Protein AF-A0A5C4VVN2-F1 (afdb_monomer_lite)

Organism: NCBI:txid1517589

pLDDT: mean 89.01, std 13.83, range [42.19, 98.75]

Secondary structure (DSSP, 8-state):
-GGGHHHHHHHHHHHHHHHIIIIIHHHHH--B-TTS-BS-HHHHHHHHHHHHHHHHHHHHHHHHHHHH----SHHHHHHHHHHHHHHHHHHHHHHHHHHHHHHTSS--GGGHHHHHHHHHHHHHHHHHHHHHHTTS-SSTTHHHHHHHHHHHHHHHHHS-TTTHHHHHHHHHHHHHHHHHHHHHHS------------------

Sequence (204 aa):
MAVHLVPTGRTALAAGLLMTAGVEGEWLLNPQRDDGTLTSVPLFAVLLLVSLAGFVLLVVAASGLRRAMVSRTRPARVGAAMTVAGAGLLALFAAAVLVTGVVDGEPAGLAFVPFLLGMLLLAVGPVTWGLSLRRRPPAPGVAPALVVSGVAAFAALALEPDPWHDLSLVVMFGAWSAIGLLVMRGPRGTGLPVRTADAAGRRH

Radius of gyration: 20.69 Å; chains: 1; bounding box: 58×53×67 Å

Foldseek 3Di:
DLPLLLLLLVLLQLLLVLLCCQVVVCVVVVQADPVQAGVDLVSNLVSLVSNLSSLVSQLVNLVSQLVVDPQPDPLLNQLSVLSNQLSVLSNVLSVQQNCCCNPVVGRDPVSVVSNVSSLQSLLRSLLSNLVSCVVPPQFPPLSVLSNLLNPLSVQLVVDDVPPRNSVSSNSNSVSSSVNSVRSNVGDPPPPPPPPPPDPPPDDD

Structure (mmCIF, N/CA/C/O backbone):
data_AF-A0A5C4VVN2-F1
#
_entry.id   AF-A0A5C4VVN2-F1
#
loop_
_atom_site.group_PDB
_atom_site.id
_atom_site.type_symbol
_atom_site.label_atom_id
_atom_site.label_alt_id
_atom_site.label_comp_id
_atom_site.label_asym_id
_atom_site.label_entity_id
_atom_site.label_seq_id
_atom_site.pdbx_PDB_ins_code
_atom_site.Cartn_x
_atom_site.Cartn_y
_atom_site.Cartn_z
_atom_site.occupancy
_atom_site.B_iso_or_equiv
_atom_site.auth_seq_id
_atom_site.auth_comp_id
_atom_site.auth_asym_id
_atom_site.auth_atom_id
_atom_site.pdbx_PDB_model_num
ATOM 1 N N . MET A 1 1 ? -17.693 -14.239 12.194 1.00 52.12 1 MET A N 1
ATOM 2 C CA . MET A 1 1 ? -16.937 -12.996 11.895 1.00 52.12 1 MET A CA 1
ATOM 3 C C . MET A 1 1 ? -15.412 -13.192 11.881 1.00 52.12 1 MET A C 1
ATOM 5 O O . MET A 1 1 ? -14.760 -12.568 11.060 1.00 52.12 1 MET A O 1
ATOM 9 N N . ALA A 1 2 ? -14.833 -14.081 12.705 1.00 54.88 2 ALA A N 1
ATOM 10 C CA . ALA A 1 2 ? -13.379 -14.326 12.749 1.00 54.88 2 ALA A CA 1
ATOM 11 C C . ALA A 1 2 ? -12.773 -15.023 11.503 1.00 54.88 2 ALA A C 1
ATOM 13 O O . ALA A 1 2 ? -11.582 -14.883 11.243 1.00 54.88 2 ALA A O 1
ATOM 14 N N . VAL A 1 3 ? -13.580 -15.731 10.701 1.00 55.41 3 VAL A N 1
ATOM 15 C CA . VAL A 1 3 ? -13.106 -16.596 9.597 1.00 55.41 3 VAL A CA 1
ATOM 16 C C . VAL A 1 3 ? -12.409 -15.823 8.460 1.00 55.41 3 VAL A C 1
ATOM 18 O O . VAL A 1 3 ? -11.526 -16.364 7.805 1.00 55.41 3 VAL A O 1
ATOM 21 N N . HIS A 1 4 ? -12.714 -14.535 8.262 1.00 69.69 4 HIS A N 1
ATOM 22 C CA . HIS A 1 4 ? -12.126 -13.735 7.172 1.00 69.69 4 HIS A CA 1
ATOM 23 C C . HIS A 1 4 ? -10.881 -12.919 7.569 1.00 69.69 4 HIS A C 1
ATOM 25 O O . HIS A 1 4 ? -10.233 -12.322 6.705 1.00 69.69 4 HIS A O 1
ATOM 31 N N . LEU A 1 5 ? -10.511 -12.891 8.855 1.00 80.31 5 LEU A N 1
ATOM 32 C CA . LEU A 1 5 ? -9.397 -12.065 9.335 1.00 80.31 5 LEU A CA 1
ATOM 33 C C . LEU A 1 5 ? -8.028 -12.705 9.082 1.00 80.31 5 LEU A C 1
ATOM 35 O O . LEU A 1 5 ? -7.091 -11.995 8.739 1.00 80.31 5 LEU A O 1
ATOM 39 N N . VAL A 1 6 ? -7.907 -14.034 9.166 1.00 86.12 6 VAL A N 1
ATOM 40 C CA . VAL A 1 6 ? -6.630 -14.726 8.905 1.00 86.12 6 VAL A CA 1
ATOM 41 C C . VAL A 1 6 ? -6.163 -14.554 7.452 1.00 86.12 6 VAL A C 1
ATOM 43 O O . VAL A 1 6 ? -5.011 -14.161 7.267 1.00 86.12 6 VAL A O 1
ATOM 46 N N . PRO A 1 7 ? -7.009 -14.758 6.416 1.00 91.62 7 PRO A N 1
ATOM 47 C CA . PRO A 1 7 ? -6.622 -14.455 5.037 1.00 91.62 7 PRO A CA 1
ATOM 48 C C . PRO A 1 7 ? -6.215 -12.990 4.854 1.00 91.62 7 PRO A C 1
ATOM 50 O O . PRO A 1 7 ? -5.169 -12.727 4.276 1.00 91.62 7 PRO A O 1
ATOM 53 N N . THR A 1 8 ? -6.977 -12.053 5.433 1.00 93.44 8 THR A N 1
ATOM 54 C CA . THR A 1 8 ? -6.671 -10.610 5.398 1.00 93.44 8 THR A CA 1
ATOM 55 C C . THR A 1 8 ? -5.306 -10.296 6.024 1.00 93.44 8 THR A C 1
ATOM 57 O O . THR A 1 8 ? -4.529 -9.509 5.485 1.00 93.44 8 THR A O 1
ATOM 60 N N . GLY A 1 9 ? -4.990 -10.926 7.158 1.00 94.06 9 GLY A N 1
ATOM 61 C CA . GLY A 1 9 ? -3.709 -10.752 7.834 1.00 94.06 9 GLY A CA 1
ATOM 62 C C . GLY A 1 9 ? -2.536 -11.314 7.026 1.00 94.06 9 GLY A C 1
ATOM 63 O O . GLY A 1 9 ? -1.508 -10.654 6.905 1.00 94.06 9 GLY A O 1
ATOM 64 N N . ARG A 1 10 ? -2.707 -12.483 6.392 1.00 96.81 10 ARG A N 1
ATOM 65 C CA . ARG A 1 10 ? -1.705 -13.053 5.472 1.00 96.81 10 ARG A CA 1
ATOM 66 C C . ARG A 1 10 ? -1.467 -12.152 4.266 1.00 96.81 10 ARG A C 1
ATOM 68 O O . ARG A 1 10 ? -0.316 -11.922 3.916 1.00 96.81 10 ARG A O 1
ATOM 75 N N . THR A 1 11 ? -2.533 -11.614 3.668 1.00 97.31 11 THR A N 1
ATOM 76 C CA . THR A 1 11 ? -2.408 -10.687 2.535 1.00 97.31 11 THR A CA 1
ATOM 77 C C . THR A 1 11 ? -1.720 -9.389 2.936 1.00 97.31 11 THR A C 1
ATOM 79 O O . THR A 1 11 ? -0.886 -8.9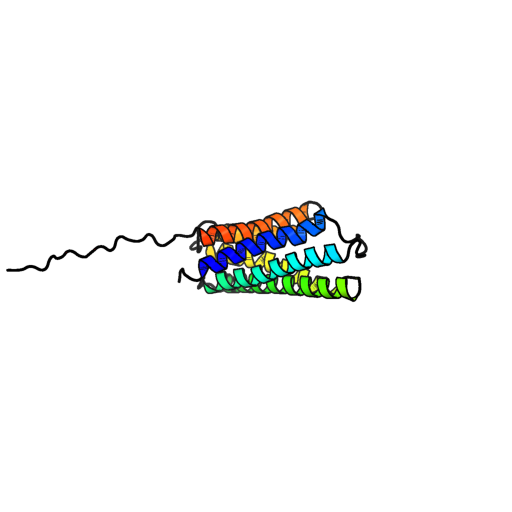16 2.182 1.00 97.31 11 THR A O 1
ATOM 82 N N . ALA A 1 12 ? -1.999 -8.841 4.126 1.00 97.62 12 ALA A N 1
ATOM 83 C CA . ALA A 1 12 ? -1.319 -7.638 4.615 1.00 97.62 12 ALA A CA 1
ATOM 84 C C . ALA A 1 12 ? 0.177 -7.885 4.867 1.00 97.62 12 ALA A C 1
ATOM 86 O O . ALA A 1 12 ? 1.006 -7.059 4.497 1.00 97.62 12 ALA A O 1
ATOM 87 N N . LEU A 1 13 ? 0.516 -9.043 5.450 1.00 98.31 13 LEU A N 1
ATOM 88 C CA . LEU A 1 13 ? 1.904 -9.454 5.655 1.00 98.31 13 LEU A CA 1
ATOM 89 C C . LEU A 1 13 ? 2.652 -9.593 4.330 1.00 98.31 13 LEU A C 1
ATOM 91 O O . LEU A 1 13 ? 3.710 -9.003 4.152 1.00 98.31 13 LEU A O 1
ATOM 95 N N . ALA A 1 14 ? 2.084 -10.353 3.396 1.00 98.44 14 ALA A N 1
ATOM 96 C CA . ALA A 1 14 ? 2.681 -10.545 2.083 1.00 98.44 14 ALA A CA 1
ATOM 97 C C . ALA A 1 14 ? 2.787 -9.225 1.306 1.00 98.44 14 ALA A C 1
ATOM 99 O O . ALA A 1 14 ? 3.809 -8.988 0.678 1.00 98.44 14 ALA A O 1
ATOM 100 N N . ALA A 1 15 ? 1.782 -8.347 1.396 1.00 98.38 15 ALA A N 1
ATOM 101 C CA . ALA A 1 15 ? 1.823 -7.028 0.774 1.00 98.38 15 ALA A CA 1
ATOM 102 C C . ALA A 1 15 ? 3.033 -6.219 1.249 1.00 98.38 15 ALA A C 1
ATOM 104 O O . ALA A 1 15 ? 3.813 -5.768 0.420 1.00 98.38 15 ALA A O 1
ATOM 105 N N . GLY A 1 16 ? 3.213 -6.071 2.567 1.00 98.12 16 GLY A N 1
ATOM 106 C CA . GLY A 1 16 ? 4.344 -5.324 3.118 1.00 98.12 16 GLY A CA 1
ATOM 107 C C . GLY A 1 16 ? 5.692 -5.914 2.700 1.00 98.12 16 GLY A C 1
ATOM 108 O O . GLY A 1 16 ? 6.551 -5.182 2.229 1.00 98.12 16 GLY A O 1
ATOM 109 N N . LEU A 1 17 ? 5.850 -7.239 2.780 1.00 98.38 17 LEU A N 1
ATOM 110 C CA . LEU A 1 17 ? 7.091 -7.913 2.376 1.00 98.38 17 LEU A CA 1
ATOM 111 C C . LEU A 1 17 ? 7.408 -7.749 0.885 1.00 98.38 17 LEU A C 1
ATOM 113 O O . LEU A 1 17 ? 8.557 -7.498 0.539 1.00 98.38 17 LEU A O 1
ATOM 117 N N . LEU A 1 18 ? 6.409 -7.890 0.010 1.00 98.50 18 LEU A N 1
ATOM 118 C CA . LEU A 1 18 ? 6.600 -7.737 -1.432 1.00 98.50 18 LEU A CA 1
ATOM 119 C C . LEU A 1 18 ? 6.866 -6.281 -1.813 1.00 98.50 18 LEU A C 1
ATOM 121 O O . LEU A 1 18 ? 7.746 -6.037 -2.624 1.00 98.50 18 LEU A O 1
ATOM 125 N N . MET A 1 19 ? 6.168 -5.314 -1.210 1.00 97.88 19 MET A N 1
ATOM 126 C CA . MET A 1 19 ? 6.455 -3.898 -1.461 1.00 97.88 19 MET A CA 1
ATOM 127 C C . MET A 1 19 ? 7.883 -3.539 -1.038 1.00 97.88 19 MET A C 1
ATOM 129 O O . MET A 1 19 ? 8.589 -2.915 -1.818 1.00 97.88 19 MET A O 1
ATOM 133 N N . THR A 1 20 ? 8.343 -4.008 0.130 1.00 97.19 20 THR A N 1
ATOM 134 C CA . THR A 1 20 ? 9.747 -3.847 0.538 1.00 97.19 20 THR A CA 1
ATOM 135 C C . THR A 1 20 ? 10.693 -4.513 -0.461 1.00 97.19 20 THR A C 1
ATOM 137 O O . THR A 1 20 ? 11.622 -3.878 -0.930 1.00 97.19 20 THR A O 1
ATOM 140 N N . ALA A 1 21 ? 10.464 -5.776 -0.824 1.00 97.50 21 ALA A N 1
ATOM 141 C CA . ALA A 1 21 ? 11.364 -6.492 -1.729 1.00 97.50 21 ALA A CA 1
ATOM 142 C C . ALA A 1 21 ? 11.412 -5.892 -3.145 1.00 97.50 21 ALA A C 1
ATOM 144 O O . ALA A 1 21 ? 12.460 -5.930 -3.779 1.00 97.50 21 ALA A O 1
ATOM 145 N N . GLY A 1 22 ? 10.287 -5.379 -3.644 1.00 96.94 22 GLY A N 1
ATOM 146 C CA . GLY A 1 22 ? 10.192 -4.775 -4.967 1.00 96.94 22 GLY A CA 1
ATOM 147 C C . GLY A 1 22 ? 10.772 -3.364 -5.000 1.00 96.94 22 GLY A C 1
ATOM 148 O O . GLY A 1 22 ? 11.727 -3.126 -5.730 1.00 96.94 22 GLY A O 1
ATOM 149 N N . VAL A 1 23 ? 10.238 -2.453 -4.180 1.00 93.44 23 VAL A N 1
ATOM 150 C CA . VAL A 1 23 ? 10.603 -1.025 -4.205 1.00 93.44 23 VAL A CA 1
ATOM 151 C C . VAL A 1 23 ? 12.013 -0.800 -3.658 1.00 93.44 23 VAL A C 1
ATOM 153 O O . VAL A 1 23 ? 12.840 -0.189 -4.319 1.00 93.44 23 VAL A O 1
ATOM 156 N N . GLU A 1 24 ? 12.352 -1.380 -2.507 1.00 92.38 24 GLU A N 1
ATOM 157 C CA . GLU A 1 24 ? 13.709 -1.233 -1.950 1.00 92.38 24 GLU A CA 1
ATOM 158 C C . GLU A 1 24 ? 14.727 -2.085 -2.712 1.00 92.38 24 GLU A C 1
ATOM 160 O O . GLU A 1 24 ? 15.920 -1.799 -2.717 1.00 92.38 24 GLU A O 1
ATOM 165 N N . GLY A 1 25 ? 14.268 -3.156 -3.367 1.00 92.50 25 GLY A N 1
ATOM 166 C CA . GLY A 1 25 ? 15.102 -3.920 -4.287 1.00 92.50 25 GLY A CA 1
ATOM 167 C C . GLY A 1 25 ? 15.526 -3.085 -5.494 1.00 92.50 25 GLY A C 1
ATOM 168 O O . GLY A 1 25 ? 16.652 -3.234 -5.960 1.00 92.50 25 GLY A O 1
ATOM 169 N N . GLU A 1 26 ? 14.662 -2.186 -5.969 1.00 89.94 26 GLU A N 1
ATOM 170 C CA . GLU A 1 26 ? 14.990 -1.210 -7.011 1.00 89.94 26 GLU A CA 1
ATOM 171 C C . GLU A 1 26 ? 16.041 -0.211 -6.527 1.00 89.94 26 GLU A C 1
ATOM 173 O O . GLU A 1 26 ? 17.051 -0.047 -7.208 1.00 89.94 26 GLU A O 1
ATOM 178 N N . TRP A 1 27 ? 15.881 0.335 -5.318 1.00 88.12 27 TRP A N 1
ATOM 179 C CA . TRP A 1 27 ? 16.884 1.200 -4.683 1.00 88.12 27 TRP A CA 1
ATOM 180 C C . TRP A 1 27 ? 18.249 0.500 -4.518 1.00 88.12 27 TRP A C 1
ATOM 182 O O . TRP A 1 27 ? 19.289 1.044 -4.885 1.00 88.12 27 TRP A O 1
ATOM 192 N N . LEU A 1 28 ? 18.265 -0.752 -4.042 1.00 90.75 28 LEU A N 1
ATOM 193 C CA . LEU A 1 28 ? 19.503 -1.509 -3.803 1.00 90.75 28 LEU A CA 1
ATOM 194 C C . LEU A 1 28 ? 20.205 -1.989 -5.078 1.00 90.75 28 LEU A C 1
ATOM 196 O O . LEU A 1 28 ? 21.435 -2.059 -5.113 1.00 90.75 28 LEU A O 1
ATOM 200 N N . LEU A 1 29 ? 19.443 -2.419 -6.087 1.00 93.44 29 LEU A N 1
ATOM 201 C CA . LEU A 1 29 ? 19.988 -3.067 -7.288 1.00 93.44 29 LEU A CA 1
ATOM 202 C C . LEU A 1 29 ? 20.094 -2.121 -8.489 1.00 93.44 29 LEU A C 1
ATOM 204 O O . LEU A 1 29 ? 20.743 -2.474 -9.474 1.00 93.44 29 LEU A O 1
ATOM 208 N N . ASN A 1 30 ? 19.476 -0.945 -8.396 1.00 90.44 30 ASN A N 1
ATOM 209 C CA . ASN A 1 30 ? 19.561 0.173 -9.326 1.00 90.44 30 ASN A CA 1
ATOM 210 C C . ASN A 1 30 ? 19.413 -0.213 -10.820 1.00 90.44 30 ASN A C 1
ATOM 212 O O . ASN A 1 30 ? 20.348 -0.055 -11.618 1.00 90.44 30 ASN A O 1
ATOM 216 N N . PRO A 1 31 ? 18.251 -0.761 -11.236 1.00 90.56 31 PRO A N 1
ATOM 217 C CA . PRO A 1 31 ? 18.019 -1.197 -12.614 1.00 90.56 31 PRO A CA 1
ATOM 218 C C . PRO A 1 31 ? 17.754 -0.039 -13.599 1.00 90.56 31 PRO A C 1
ATOM 220 O O . PRO A 1 31 ? 17.472 -0.300 -14.773 1.00 90.56 31 PRO A O 1
ATOM 223 N N . GLN A 1 32 ? 17.827 1.216 -13.149 1.00 87.12 32 GLN A N 1
ATOM 224 C CA . GLN A 1 32 ? 17.510 2.421 -13.914 1.00 87.12 32 GLN A CA 1
ATOM 225 C C . GLN A 1 32 ? 18.517 3.538 -13.591 1.00 87.12 32 GLN A C 1
ATOM 227 O O . GLN A 1 32 ? 19.052 3.593 -12.496 1.00 87.12 32 GLN A O 1
ATOM 232 N N . ARG A 1 33 ? 18.827 4.414 -14.549 1.00 83.12 33 ARG A N 1
ATOM 233 C CA . ARG A 1 33 ? 19.619 5.634 -14.309 1.00 83.12 33 ARG A CA 1
ATOM 234 C C . ARG A 1 33 ? 18.724 6.805 -13.904 1.00 83.12 33 ARG A C 1
ATOM 236 O O . ARG A 1 33 ? 17.533 6.794 -14.190 1.00 83.12 33 ARG A O 1
ATOM 243 N N . ASP A 1 34 ? 19.320 7.867 -13.370 1.00 80.88 34 ASP A N 1
ATOM 244 C CA . ASP A 1 34 ? 18.612 9.105 -13.001 1.00 80.88 34 ASP A CA 1
ATOM 245 C C . ASP A 1 34 ? 17.846 9.754 -14.172 1.00 80.88 34 ASP A C 1
ATOM 247 O O . ASP A 1 34 ? 16.881 10.483 -13.961 1.00 80.88 34 ASP A O 1
ATOM 251 N N . ASP A 1 35 ? 18.265 9.487 -15.415 1.00 79.56 35 ASP A N 1
ATOM 252 C CA . ASP A 1 35 ? 17.599 9.953 -16.639 1.00 79.56 35 ASP A CA 1
ATOM 253 C C . ASP A 1 35 ? 16.415 9.071 -17.083 1.00 79.56 35 ASP A C 1
ATOM 255 O O . ASP A 1 35 ? 15.803 9.339 -18.114 1.00 79.56 35 ASP A O 1
ATOM 259 N N . GLY A 1 36 ? 16.090 8.020 -16.324 1.00 77.81 36 GLY A N 1
ATOM 260 C CA . GLY A 1 36 ? 15.021 7.072 -16.630 1.00 77.81 36 GLY A CA 1
ATOM 261 C C . GLY A 1 36 ? 15.441 5.902 -17.526 1.00 77.81 36 GLY A C 1
ATOM 262 O O . GLY A 1 36 ? 14.657 4.967 -17.716 1.00 77.81 36 GLY A O 1
ATOM 263 N N . THR A 1 37 ? 16.674 5.880 -18.037 1.00 84.38 37 THR A N 1
ATOM 264 C CA . THR A 1 37 ? 17.152 4.800 -18.911 1.00 84.38 37 THR A CA 1
ATOM 265 C C . THR A 1 37 ? 17.345 3.505 -18.126 1.00 84.38 37 THR A C 1
ATOM 267 O O . THR A 1 37 ? 18.096 3.462 -17.148 1.00 84.38 37 THR A O 1
ATOM 270 N N . LEU A 1 38 ? 16.739 2.411 -18.589 1.00 88.12 38 LEU A N 1
ATOM 271 C CA . LEU A 1 38 ? 16.885 1.095 -17.962 1.00 88.12 38 LEU A CA 1
ATOM 272 C C . LEU A 1 38 ? 18.287 0.508 -18.204 1.00 88.12 38 LEU A C 1
ATOM 274 O O . LEU A 1 38 ? 18.740 0.375 -19.342 1.00 88.12 38 LEU A O 1
ATOM 278 N N . THR A 1 39 ? 18.973 0.110 -17.132 1.00 91.38 39 THR A N 1
ATOM 279 C CA . THR A 1 39 ? 20.255 -0.617 -17.196 1.00 91.38 39 THR A CA 1
ATOM 280 C C . THR A 1 39 ? 20.041 -2.123 -17.343 1.00 91.38 39 THR A C 1
ATOM 282 O O . THR A 1 39 ? 20.864 -2.810 -17.949 1.00 91.38 39 THR A O 1
ATOM 285 N N . SER A 1 40 ? 18.921 -2.640 -16.825 1.00 93.25 40 SER A N 1
ATOM 286 C CA . SER A 1 40 ? 18.527 -4.046 -16.933 1.00 93.25 40 SER A CA 1
ATOM 287 C C . SER A 1 40 ? 17.005 -4.195 -16.950 1.00 93.25 40 SER A C 1
ATOM 289 O O . SER A 1 40 ? 16.354 -4.253 -15.907 1.00 93.25 40 SER A O 1
ATOM 291 N N . VAL A 1 41 ? 16.433 -4.313 -18.153 1.00 91.81 41 VAL A N 1
ATOM 292 C CA . VAL A 1 41 ? 14.985 -4.516 -18.353 1.00 91.81 41 VAL A CA 1
ATOM 293 C C . VAL A 1 41 ? 14.449 -5.748 -17.603 1.00 91.81 41 VAL A C 1
ATOM 295 O O . VAL A 1 41 ? 13.412 -5.622 -16.952 1.00 91.81 41 VAL A O 1
ATOM 298 N N . PRO A 1 42 ? 15.113 -6.927 -17.610 1.00 94.81 42 PRO A N 1
ATOM 299 C CA . PRO A 1 42 ? 14.599 -8.091 -16.886 1.00 94.81 42 PRO A CA 1
ATOM 300 C C . PRO A 1 42 ? 14.540 -7.870 -15.373 1.00 94.81 42 PRO A C 1
ATOM 302 O O . PRO A 1 42 ? 13.571 -8.272 -14.731 1.00 94.81 42 PRO A O 1
ATOM 305 N N . LEU A 1 43 ? 15.561 -7.223 -14.804 1.00 95.31 43 LEU A N 1
ATOM 306 C CA . LEU A 1 43 ? 15.606 -6.935 -13.374 1.00 95.31 43 LEU A CA 1
ATOM 307 C C . LEU A 1 43 ? 14.530 -5.917 -12.986 1.00 95.31 43 LEU A C 1
ATOM 309 O O . LEU A 1 43 ? 13.777 -6.166 -12.047 1.00 95.31 43 LEU A O 1
ATOM 313 N N . PHE A 1 44 ? 14.419 -4.830 -13.755 1.00 93.62 44 PHE A N 1
ATOM 314 C CA . PHE A 1 44 ? 13.359 -3.836 -13.605 1.00 93.62 44 PHE A CA 1
ATOM 315 C C . PHE A 1 44 ? 11.974 -4.494 -13.631 1.00 93.62 44 PHE A C 1
ATOM 317 O O . PHE A 1 44 ? 11.189 -4.335 -12.701 1.00 93.62 44 PHE A O 1
ATOM 324 N N . ALA A 1 45 ? 11.698 -5.318 -14.646 1.00 95.69 45 ALA A N 1
ATOM 325 C CA . ALA A 1 45 ? 10.412 -5.992 -14.793 1.00 95.69 45 ALA A CA 1
ATOM 326 C C . ALA A 1 45 ? 10.086 -6.905 -13.601 1.00 95.69 45 ALA A C 1
ATOM 328 O O . ALA A 1 45 ? 8.953 -6.908 -13.121 1.00 95.69 45 ALA A O 1
ATOM 329 N N . VAL A 1 46 ? 11.066 -7.666 -13.099 1.00 97.62 46 VAL A N 1
ATOM 330 C CA . VAL A 1 46 ? 10.876 -8.532 -11.926 1.00 97.62 46 VAL A CA 1
ATOM 331 C C . VAL A 1 46 ? 10.569 -7.705 -10.679 1.00 97.62 46 VAL A C 1
ATOM 333 O O . VAL A 1 46 ? 9.589 -8.000 -9.995 1.00 97.62 46 VAL A O 1
ATOM 336 N N . LEU A 1 47 ? 11.352 -6.664 -10.394 1.00 96.75 47 LEU A N 1
ATOM 337 C CA . LEU A 1 47 ? 11.145 -5.810 -9.220 1.00 96.75 47 LEU A CA 1
ATOM 338 C C . LEU A 1 47 ? 9.785 -5.101 -9.274 1.00 96.75 47 LEU A C 1
ATOM 340 O O . LEU A 1 47 ? 9.029 -5.149 -8.302 1.00 96.75 47 LEU A O 1
ATOM 344 N N . LEU A 1 48 ? 9.405 -4.563 -10.436 1.00 95.56 48 LEU A N 1
ATOM 345 C CA . LEU A 1 48 ? 8.102 -3.924 -10.635 1.00 95.56 48 LEU A CA 1
ATOM 346 C C . LEU A 1 48 ? 6.936 -4.914 -10.534 1.00 95.56 48 LEU A C 1
ATOM 348 O O . LEU A 1 48 ? 5.891 -4.562 -9.987 1.00 95.56 48 LEU A O 1
ATOM 352 N N . LEU A 1 49 ? 7.092 -6.159 -10.996 1.00 98.06 49 LEU A N 1
ATOM 353 C CA . LEU A 1 49 ? 6.086 -7.212 -10.803 1.00 98.06 49 LEU A CA 1
ATOM 354 C C . LEU A 1 49 ? 5.901 -7.562 -9.322 1.00 98.06 49 LEU A C 1
ATOM 356 O O . LEU A 1 49 ? 4.766 -7.753 -8.874 1.00 98.06 49 LEU A O 1
ATOM 360 N N . VAL A 1 50 ? 6.993 -7.625 -8.556 1.00 98.31 50 VAL A N 1
ATOM 361 C CA . VAL A 1 50 ? 6.955 -7.846 -7.101 1.00 98.31 50 VAL A CA 1
ATOM 362 C C . VAL A 1 50 ? 6.247 -6.672 -6.411 1.00 98.31 50 VAL A C 1
ATOM 364 O O . VAL A 1 50 ? 5.318 -6.905 -5.631 1.00 98.31 50 VAL A O 1
ATOM 367 N N . SER A 1 51 ? 6.596 -5.428 -6.755 1.00 97.56 51 SER A N 1
ATOM 368 C CA . SER A 1 51 ? 5.927 -4.217 -6.255 1.00 97.56 51 SER A CA 1
ATOM 369 C C . SER A 1 51 ? 4.434 -4.201 -6.595 1.00 97.56 51 SER A C 1
ATOM 371 O O . SER A 1 51 ? 3.595 -4.008 -5.712 1.00 97.56 51 SER A O 1
ATOM 373 N N . LEU A 1 52 ? 4.076 -4.491 -7.851 1.00 98.44 52 LEU A N 1
ATOM 374 C CA . LEU A 1 52 ? 2.692 -4.579 -8.321 1.00 98.44 52 LEU A CA 1
ATOM 375 C C . LEU A 1 52 ? 1.898 -5.625 -7.532 1.00 98.44 52 LEU A C 1
ATOM 377 O O . LEU A 1 52 ? 0.797 -5.337 -7.056 1.00 98.44 52 LEU A O 1
ATOM 381 N N . ALA A 1 53 ? 2.458 -6.823 -7.346 1.00 98.62 53 ALA A N 1
ATOM 382 C CA . ALA A 1 53 ? 1.836 -7.860 -6.531 1.00 98.62 53 ALA A CA 1
ATOM 383 C C . ALA A 1 53 ? 1.639 -7.386 -5.080 1.00 98.62 53 ALA A C 1
ATOM 385 O O . ALA A 1 53 ? 0.564 -7.590 -4.508 1.00 98.62 53 ALA A O 1
ATOM 386 N N . GLY A 1 54 ? 2.628 -6.692 -4.510 1.00 98.56 54 GLY A N 1
ATOM 387 C CA . GLY A 1 54 ? 2.537 -6.054 -3.197 1.00 98.56 54 GLY A CA 1
ATOM 388 C C . GLY A 1 54 ? 1.377 -5.059 -3.093 1.00 98.56 54 GLY A C 1
ATOM 389 O O . GLY A 1 54 ? 0.545 -5.180 -2.189 1.00 98.56 54 GLY A O 1
ATOM 390 N N . PHE A 1 55 ? 1.249 -4.135 -4.049 1.00 98.62 55 PHE A N 1
ATOM 391 C CA . PHE A 1 55 ? 0.161 -3.148 -4.074 1.00 98.62 55 PHE A CA 1
ATOM 392 C C . PHE A 1 55 ? -1.217 -3.788 -4.273 1.00 98.62 55 PHE A C 1
ATOM 394 O O . PHE A 1 55 ? -2.178 -3.418 -3.595 1.00 98.62 55 PHE A O 1
ATOM 401 N N . VAL A 1 56 ? -1.332 -4.803 -5.134 1.00 98.75 56 VAL A N 1
ATOM 402 C CA . VAL A 1 56 ? -2.585 -5.559 -5.308 1.00 98.75 56 VAL A CA 1
ATOM 403 C C . VAL A 1 56 ? -2.977 -6.265 -4.008 1.00 98.75 56 VAL A C 1
ATOM 405 O O . VAL A 1 56 ? -4.133 -6.188 -3.578 1.00 98.75 56 VAL A O 1
ATOM 408 N N . LEU A 1 57 ? -2.026 -6.911 -3.328 1.00 98.56 57 LEU A N 1
ATOM 409 C CA . LEU A 1 57 ? -2.289 -7.529 -2.028 1.00 98.56 57 LEU A CA 1
ATOM 410 C C . LEU A 1 57 ? -2.641 -6.494 -0.959 1.00 98.56 57 LEU A C 1
ATOM 412 O O . LEU A 1 57 ? -3.486 -6.782 -0.109 1.00 98.56 57 LEU A O 1
ATOM 416 N N . LEU A 1 58 ? -2.074 -5.286 -1.022 1.00 98.62 58 LEU A N 1
ATOM 417 C CA . LEU A 1 58 ? -2.452 -4.182 -0.146 1.00 98.62 58 LEU A CA 1
ATOM 418 C C . LEU A 1 58 ? -3.912 -3.760 -0.374 1.00 98.62 58 LEU A C 1
ATOM 420 O O . LEU A 1 58 ? -4.655 -3.605 0.597 1.00 98.62 58 LEU A O 1
ATOM 424 N N . VAL A 1 59 ? -4.367 -3.653 -1.629 1.00 98.62 59 VAL A N 1
ATOM 425 C CA . VAL A 1 59 ? -5.784 -3.391 -1.963 1.00 98.62 59 VAL A CA 1
ATOM 426 C C . VAL A 1 59 ? -6.690 -4.461 -1.356 1.00 98.62 59 VAL A C 1
ATOM 428 O O . VAL A 1 59 ? -7.700 -4.138 -0.715 1.00 98.62 59 VAL A O 1
ATOM 431 N N . VAL A 1 60 ? -6.330 -5.737 -1.522 1.00 98.12 60 VAL A N 1
ATOM 432 C CA . VAL A 1 60 ? -7.089 -6.875 -0.980 1.00 98.12 60 VAL A CA 1
ATOM 433 C C . VAL A 1 60 ? -7.119 -6.833 0.547 1.00 98.12 60 VAL A C 1
ATOM 435 O O . VAL A 1 60 ? -8.197 -6.953 1.140 1.00 98.12 60 VAL A O 1
ATOM 438 N N . ALA A 1 61 ? -5.970 -6.610 1.185 1.00 96.88 61 ALA A N 1
ATOM 439 C CA . ALA A 1 61 ? -5.824 -6.542 2.632 1.00 96.88 61 ALA A CA 1
ATOM 440 C C . ALA A 1 61 ? -6.614 -5.374 3.235 1.00 96.88 61 ALA A C 1
ATOM 442 O O . ALA A 1 61 ? -7.416 -5.575 4.150 1.00 96.88 61 ALA A O 1
ATOM 443 N N . ALA A 1 62 ? -6.460 -4.165 2.692 1.00 96.62 62 ALA A N 1
ATOM 444 C CA . ALA A 1 62 ? -7.187 -2.981 3.141 1.00 96.62 62 ALA A CA 1
ATOM 445 C C . ALA A 1 62 ? -8.702 -3.147 2.942 1.00 96.62 62 ALA A C 1
ATOM 447 O O . ALA A 1 62 ? -9.488 -2.811 3.830 1.00 96.62 62 ALA A O 1
ATOM 448 N N . SER A 1 63 ? -9.130 -3.749 1.828 1.00 96.06 63 SER A N 1
ATOM 449 C CA . SER A 1 63 ? -10.546 -4.051 1.572 1.00 96.06 63 SER A CA 1
ATOM 450 C C . SER A 1 63 ? -11.099 -5.109 2.529 1.00 96.06 63 SER A C 1
ATOM 452 O O . SER A 1 63 ? -12.218 -4.977 3.029 1.00 96.06 63 SER A O 1
ATOM 454 N N . GLY A 1 64 ? -10.324 -6.161 2.804 1.00 93.69 64 GLY A N 1
ATOM 455 C CA . GLY A 1 64 ? -10.658 -7.201 3.777 1.00 93.69 64 GLY A CA 1
ATOM 456 C C . GLY A 1 64 ? -10.812 -6.629 5.181 1.00 93.69 64 GLY A C 1
ATOM 457 O O . GLY A 1 64 ? -11.842 -6.842 5.826 1.00 93.69 64 GLY A O 1
ATOM 458 N N . LEU A 1 65 ? -9.847 -5.813 5.608 1.00 91.50 65 LEU A N 1
ATOM 459 C CA . LEU A 1 65 ? -9.862 -5.148 6.904 1.00 91.50 65 LEU A CA 1
ATOM 460 C C . LEU A 1 65 ? -11.042 -4.174 7.004 1.00 91.50 65 LEU A C 1
ATOM 462 O O . LEU A 1 65 ? -11.792 -4.218 7.975 1.00 91.50 65 LEU A O 1
ATOM 466 N N . ARG A 1 66 ? -11.295 -3.373 5.962 1.00 92.44 66 ARG A N 1
ATOM 467 C CA . ARG A 1 66 ? -12.459 -2.476 5.882 1.00 92.44 66 ARG A CA 1
ATOM 468 C C . ARG A 1 66 ? -13.780 -3.231 6.027 1.00 92.44 66 ARG A C 1
ATOM 470 O O . ARG A 1 66 ? -14.661 -2.757 6.734 1.00 92.44 66 ARG A O 1
ATOM 477 N N . ARG A 1 67 ? -13.936 -4.389 5.375 1.00 89.56 67 ARG A N 1
ATOM 478 C CA . ARG A 1 67 ? -15.159 -5.211 5.469 1.00 89.56 67 ARG A CA 1
ATOM 479 C C . ARG A 1 67 ? -15.320 -5.867 6.836 1.00 89.56 67 ARG A C 1
ATOM 481 O O . ARG A 1 67 ? -16.429 -5.918 7.358 1.00 89.56 67 ARG A O 1
ATOM 488 N N . ALA A 1 68 ? -14.227 -6.355 7.420 1.00 84.88 68 ALA A N 1
ATOM 489 C CA . ALA A 1 68 ? -14.250 -6.967 8.746 1.00 84.88 68 ALA A CA 1
ATOM 490 C C . ALA A 1 68 ? -14.525 -5.943 9.859 1.00 84.88 68 ALA A C 1
ATOM 492 O O . ALA A 1 68 ? -14.997 -6.295 10.939 1.00 84.88 68 ALA A O 1
ATOM 493 N N . MET A 1 69 ? -14.254 -4.668 9.592 1.00 78.69 69 MET A N 1
ATOM 494 C CA . MET A 1 69 ? -14.459 -3.571 10.521 1.00 78.69 69 MET A CA 1
ATOM 495 C C . MET A 1 69 ? -15.697 -2.768 10.131 1.00 78.69 69 MET A C 1
ATOM 497 O O . MET A 1 69 ? -15.614 -1.789 9.392 1.00 78.69 69 MET A O 1
ATOM 501 N N . VAL A 1 70 ? -16.858 -3.141 10.680 1.00 65.75 70 VAL A N 1
ATOM 502 C CA . VAL A 1 70 ? -18.089 -2.340 10.568 1.00 65.75 70 VAL A CA 1
ATOM 503 C C . VAL A 1 70 ? -17.905 -1.046 11.367 1.00 65.75 70 VAL A C 1
ATOM 505 O O . VAL A 1 70 ? -18.311 -0.932 12.525 1.00 65.75 70 VAL A O 1
ATOM 508 N N . SER A 1 71 ? -17.207 -0.071 10.786 1.00 65.06 71 SER A N 1
ATOM 509 C CA . SER A 1 71 ? -16.909 1.166 11.491 1.00 65.06 71 SER A CA 1
ATOM 510 C C . SER A 1 71 ? -18.119 2.094 11.477 1.00 65.06 71 SER A C 1
ATOM 512 O O . SER A 1 71 ? -18.683 2.407 10.426 1.00 65.06 71 SER A O 1
ATOM 514 N N . ARG A 1 72 ? -18.532 2.529 12.671 1.00 67.88 72 ARG A N 1
ATOM 515 C CA . ARG A 1 72 ? -19.752 3.327 12.871 1.00 67.88 72 ARG A CA 1
ATOM 516 C C . ARG A 1 72 ? -19.587 4.795 12.468 1.00 67.88 72 ARG A C 1
ATOM 518 O O . ARG A 1 72 ? -20.589 5.465 12.240 1.00 67.88 72 ARG A O 1
ATOM 525 N N . THR A 1 73 ? -18.357 5.308 12.373 1.00 86.62 73 THR A N 1
ATOM 526 C CA . THR A 1 73 ? -18.107 6.741 12.148 1.00 86.62 73 THR A CA 1
ATOM 527 C C . THR A 1 73 ? -17.794 7.051 10.682 1.00 86.62 73 THR A C 1
ATOM 529 O O . THR A 1 73 ? -17.133 6.276 9.989 1.00 86.62 73 THR A O 1
ATOM 532 N N . ARG A 1 74 ? -18.255 8.214 10.193 1.00 90.38 74 ARG A N 1
ATOM 533 C CA . ARG A 1 74 ? -17.929 8.703 8.839 1.00 90.38 74 ARG A CA 1
ATOM 534 C C . ARG A 1 74 ? -16.411 8.791 8.594 1.00 90.38 74 ARG A C 1
ATOM 536 O O . ARG A 1 74 ? -15.992 8.246 7.575 1.00 90.38 74 ARG A O 1
ATOM 543 N N . PRO A 1 75 ? -15.586 9.358 9.504 1.00 91.88 75 PRO A N 1
ATOM 544 C CA . PRO A 1 75 ? -14.143 9.472 9.284 1.00 91.88 75 PRO A CA 1
ATOM 545 C C . PRO A 1 75 ? -13.450 8.126 9.076 1.00 91.88 75 PRO A C 1
ATOM 547 O O . PRO A 1 75 ? -12.639 7.995 8.170 1.00 91.88 75 PRO A O 1
ATOM 550 N N . ALA A 1 76 ? -13.824 7.089 9.831 1.00 91.56 76 ALA A N 1
ATOM 551 C CA . ALA A 1 76 ? -13.236 5.766 9.650 1.00 91.56 76 ALA A CA 1
ATOM 552 C C . ALA A 1 76 ? -13.562 5.154 8.281 1.00 91.56 76 ALA A C 1
ATOM 554 O O . ALA A 1 76 ? -12.710 4.513 7.675 1.00 91.56 76 ALA A O 1
ATOM 555 N N . ARG A 1 77 ? -14.795 5.345 7.791 1.00 93.12 77 ARG A N 1
ATOM 556 C CA . ARG A 1 77 ? -15.208 4.838 6.473 1.00 93.12 77 ARG A CA 1
ATOM 557 C C . ARG A 1 77 ? -14.482 5.557 5.342 1.00 93.12 77 ARG A C 1
ATOM 559 O O . ARG A 1 77 ? -14.077 4.898 4.391 1.00 93.12 77 ARG A O 1
ATOM 566 N N . VAL A 1 78 ? -14.322 6.876 5.464 1.00 95.56 78 VAL A N 1
ATOM 567 C CA . VAL A 1 78 ? -13.580 7.697 4.498 1.00 95.56 78 VAL A CA 1
ATOM 568 C C . VAL A 1 78 ? -12.102 7.319 4.517 1.00 95.56 78 VAL A C 1
ATOM 570 O O . VAL A 1 78 ? -11.580 6.967 3.469 1.00 95.56 78 VAL A O 1
ATOM 573 N N . GLY A 1 79 ? -11.465 7.265 5.692 1.00 96.69 79 GLY A N 1
ATOM 574 C CA . GLY A 1 79 ? -10.063 6.861 5.824 1.00 96.69 79 GLY A CA 1
ATOM 575 C C . GLY A 1 79 ? -9.792 5.481 5.222 1.00 96.69 79 GLY A C 1
ATOM 576 O O . GLY A 1 79 ? -8.891 5.338 4.406 1.00 96.69 79 GLY A O 1
ATOM 577 N N . ALA A 1 80 ? -10.642 4.490 5.515 1.00 96.19 80 ALA A N 1
ATOM 578 C CA . ALA A 1 80 ? -10.527 3.156 4.925 1.00 96.19 80 ALA A CA 1
ATOM 579 C C . ALA A 1 80 ? -10.723 3.148 3.399 1.00 96.19 80 ALA A C 1
ATOM 581 O O . ALA A 1 80 ? -10.048 2.403 2.692 1.00 96.19 80 ALA A O 1
ATOM 582 N N . ALA A 1 81 ? -11.655 3.952 2.876 1.00 97.12 81 ALA A N 1
ATOM 583 C CA . ALA A 1 81 ? -11.860 4.078 1.435 1.00 97.12 81 ALA A CA 1
ATOM 584 C C . ALA A 1 81 ? -10.664 4.751 0.749 1.00 97.12 81 ALA A C 1
ATOM 586 O O . ALA A 1 81 ? -10.229 4.262 -0.289 1.00 97.12 81 ALA A O 1
ATOM 587 N N . MET A 1 82 ? -10.103 5.803 1.353 1.00 98.38 82 MET A N 1
ATOM 588 C CA . MET A 1 82 ? -8.885 6.465 0.879 1.00 98.38 82 MET A CA 1
ATOM 589 C C . MET A 1 82 ? -7.705 5.498 0.862 1.00 98.38 82 MET A C 1
ATOM 591 O O . MET A 1 82 ? -7.013 5.429 -0.141 1.00 98.38 82 MET A O 1
ATOM 595 N N . THR A 1 83 ? -7.518 4.689 1.910 1.00 98.38 83 THR A N 1
ATOM 596 C CA . THR A 1 83 ? -6.459 3.668 1.940 1.00 98.38 83 THR A CA 1
ATOM 597 C C . THR A 1 83 ? -6.592 2.665 0.793 1.00 98.38 83 THR A C 1
ATOM 599 O O . THR A 1 83 ? -5.609 2.372 0.120 1.00 98.38 83 THR A O 1
ATOM 602 N N . VAL A 1 84 ? -7.803 2.153 0.542 1.00 98.44 84 VAL A N 1
ATOM 603 C CA . VAL A 1 84 ? -8.052 1.212 -0.565 1.00 98.44 84 VAL A CA 1
ATOM 604 C C . VAL A 1 84 ? -7.820 1.879 -1.922 1.00 98.44 84 VAL A C 1
ATOM 606 O O . VAL A 1 84 ? -7.170 1.292 -2.782 1.00 98.44 84 VAL A O 1
ATOM 609 N N . ALA A 1 85 ? -8.331 3.096 -2.112 1.00 98.62 85 ALA A N 1
ATOM 610 C CA . ALA A 1 85 ? -8.156 3.846 -3.351 1.00 98.62 85 ALA A CA 1
ATOM 611 C C . ALA A 1 85 ? -6.680 4.185 -3.605 1.00 98.62 85 ALA A C 1
ATOM 613 O O . ALA A 1 85 ? -6.201 3.991 -4.715 1.00 98.62 85 ALA A O 1
ATOM 614 N N . GLY A 1 86 ? -5.948 4.610 -2.572 1.00 98.62 86 GLY A N 1
ATOM 615 C CA . GLY A 1 86 ? -4.525 4.922 -2.659 1.00 98.62 86 GLY A CA 1
ATOM 616 C C . GLY A 1 86 ? -3.689 3.710 -3.057 1.00 98.62 86 GLY A C 1
ATOM 617 O O . GLY A 1 86 ? -2.925 3.781 -4.013 1.00 98.62 86 GLY A O 1
ATOM 618 N N . ALA A 1 87 ? -3.922 2.562 -2.414 1.00 98.69 87 ALA A N 1
ATOM 619 C CA . ALA A 1 87 ? -3.295 1.300 -2.811 1.00 98.69 87 ALA A CA 1
ATOM 620 C C . ALA A 1 87 ? -3.642 0.899 -4.258 1.00 98.69 87 ALA A C 1
ATOM 622 O O . ALA A 1 87 ? -2.787 0.399 -4.985 1.00 98.69 87 ALA A O 1
ATOM 623 N N . GLY A 1 88 ? -4.882 1.146 -4.695 1.00 98.69 88 GLY A N 1
ATOM 624 C CA . GLY A 1 88 ? -5.313 0.887 -6.070 1.00 98.69 88 GLY A CA 1
ATOM 625 C C . GLY A 1 88 ? -4.600 1.770 -7.093 1.00 98.69 88 GLY A C 1
ATOM 626 O O . GLY A 1 88 ? -4.215 1.283 -8.152 1.00 98.69 88 GLY A O 1
ATOM 627 N N . LEU A 1 89 ? -4.372 3.042 -6.762 1.00 98.62 89 LEU A N 1
ATOM 628 C CA . LEU A 1 89 ? -3.602 3.957 -7.603 1.00 98.62 89 LEU A CA 1
ATOM 629 C C . LEU A 1 89 ? -2.123 3.559 -7.683 1.00 98.62 89 LEU A C 1
ATOM 631 O O . LEU A 1 89 ? -1.558 3.626 -8.769 1.00 98.62 89 LEU A O 1
ATOM 635 N N . LEU A 1 90 ? -1.519 3.070 -6.592 1.00 98.44 90 LEU A N 1
ATOM 636 C CA . LEU A 1 90 ? -0.153 2.528 -6.636 1.00 98.44 90 LEU A CA 1
ATOM 637 C C . LEU A 1 90 ? -0.052 1.266 -7.502 1.00 98.44 90 LEU A C 1
ATOM 639 O O . LEU A 1 90 ? 0.898 1.117 -8.265 1.00 98.44 90 LEU A O 1
ATOM 643 N N . ALA A 1 91 ? -1.050 0.380 -7.443 1.00 98.56 91 ALA A N 1
ATOM 644 C CA . ALA A 1 91 ? -1.108 -0.776 -8.336 1.00 98.56 91 ALA A CA 1
ATOM 645 C C . ALA A 1 91 ? -1.250 -0.350 -9.809 1.00 98.56 91 ALA A C 1
ATOM 647 O O . ALA A 1 91 ? -0.577 -0.901 -10.676 1.00 98.56 91 ALA A O 1
ATOM 648 N N . LEU A 1 92 ? -2.086 0.655 -10.095 1.00 98.19 92 LEU A N 1
ATOM 649 C CA . LEU A 1 92 ? -2.230 1.211 -11.442 1.00 98.19 92 LEU A CA 1
ATOM 650 C C . LEU A 1 92 ? -0.923 1.845 -11.938 1.00 98.19 92 LEU A C 1
ATOM 652 O O . LEU A 1 92 ? -0.538 1.615 -13.081 1.00 98.19 92 LEU A O 1
ATOM 656 N N . PHE A 1 93 ? -0.240 2.604 -11.079 1.00 97.44 93 PHE A N 1
ATOM 657 C CA . PHE A 1 93 ? 1.079 3.164 -11.360 1.00 97.44 93 PHE A CA 1
ATOM 658 C C . PHE A 1 93 ? 2.084 2.071 -11.726 1.00 97.44 93 PHE A C 1
ATOM 660 O O . PHE A 1 93 ? 2.649 2.117 -12.815 1.00 97.44 93 PHE A O 1
ATOM 667 N N . ALA A 1 94 ? 2.250 1.064 -10.865 1.00 96.81 94 ALA A N 1
ATOM 668 C CA . ALA A 1 94 ? 3.203 -0.015 -11.098 1.00 96.81 94 ALA A CA 1
ATOM 669 C C . ALA A 1 94 ? 2.891 -0.783 -12.390 1.00 96.81 94 ALA A C 1
ATOM 671 O O . ALA A 1 94 ? 3.802 -1.114 -13.141 1.00 96.81 94 ALA A O 1
ATOM 672 N N . ALA A 1 95 ? 1.610 -1.017 -12.695 1.00 97.44 95 ALA A N 1
ATOM 673 C CA . ALA A 1 95 ? 1.205 -1.643 -13.950 1.00 97.44 95 ALA A CA 1
ATOM 674 C C . ALA A 1 95 ? 1.538 -0.773 -15.175 1.00 97.44 95 ALA A C 1
ATOM 676 O O . ALA A 1 95 ? 2.062 -1.288 -16.159 1.00 97.44 95 ALA A O 1
ATOM 677 N N . ALA A 1 96 ? 1.266 0.534 -15.121 1.00 96.00 96 ALA A N 1
ATOM 678 C CA . ALA A 1 96 ? 1.566 1.455 -16.218 1.00 96.00 96 ALA A CA 1
ATOM 679 C C . ALA A 1 96 ? 3.078 1.582 -16.461 1.00 96.00 96 ALA A C 1
ATOM 681 O O . ALA A 1 96 ? 3.525 1.488 -17.604 1.00 96.00 96 ALA A O 1
ATOM 682 N N . VAL A 1 97 ? 3.864 1.735 -15.392 1.00 94.19 97 VAL A N 1
ATOM 683 C CA . VAL A 1 97 ? 5.332 1.796 -15.445 1.00 94.19 97 VAL A CA 1
ATOM 684 C C . VAL A 1 97 ? 5.925 0.491 -15.960 1.00 94.19 97 VAL A C 1
ATOM 686 O O . VAL A 1 97 ? 6.807 0.522 -16.810 1.00 94.19 97 VAL A O 1
ATOM 689 N N . LEU A 1 98 ? 5.410 -0.656 -15.512 1.00 94.44 98 LEU A N 1
ATOM 690 C CA . LEU A 1 98 ? 5.852 -1.956 -16.005 1.00 94.44 98 LEU A CA 1
ATOM 691 C C . LEU A 1 98 ? 5.590 -2.101 -17.507 1.00 94.44 98 LEU A C 1
ATOM 693 O O . LEU A 1 98 ? 6.488 -2.489 -18.245 1.00 94.44 98 LEU A O 1
ATOM 697 N N . VAL A 1 99 ? 4.371 -1.798 -17.964 1.00 95.06 99 VAL A N 1
ATOM 698 C CA . VAL A 1 99 ? 4.010 -1.937 -19.383 1.00 95.06 99 VAL A CA 1
ATOM 699 C C . VAL A 1 99 ? 4.858 -1.008 -20.244 1.00 95.06 99 VAL A C 1
ATOM 701 O O . VAL A 1 99 ? 5.473 -1.477 -21.193 1.00 95.06 99 VAL A O 1
ATOM 704 N N . THR A 1 100 ? 4.936 0.274 -19.895 1.00 92.31 100 THR A N 1
ATOM 705 C CA . THR A 1 100 ? 5.685 1.258 -20.695 1.00 92.31 100 THR A CA 1
ATOM 706 C C . THR A 1 100 ? 7.194 1.029 -20.633 1.00 92.31 100 THR A C 1
ATOM 708 O O . THR A 1 100 ? 7.843 0.977 -21.668 1.00 92.31 100 THR A O 1
ATOM 711 N N . GLY A 1 101 ? 7.758 0.722 -19.463 1.00 89.44 101 GLY A N 1
ATOM 712 C CA . GLY A 1 101 ? 9.179 0.388 -19.346 1.00 89.44 101 GLY A CA 1
ATOM 713 C C . GLY A 1 101 ? 9.577 -0.879 -20.115 1.00 89.44 101 GLY A C 1
ATOM 714 O O . GLY A 1 101 ? 10.663 -0.931 -20.684 1.00 89.44 101 GLY A O 1
ATOM 715 N N . VAL A 1 102 ? 8.709 -1.897 -20.179 1.00 91.06 102 VAL A N 1
ATOM 716 C CA . VAL A 1 102 ? 8.994 -3.143 -20.918 1.00 91.06 102 VAL A CA 1
ATOM 717 C C . VAL A 1 102 ? 8.746 -3.006 -22.421 1.00 91.06 102 VAL A C 1
ATOM 719 O O . VAL A 1 102 ? 9.498 -3.579 -23.206 1.00 91.06 102 VAL A O 1
ATOM 722 N N . VAL A 1 103 ? 7.686 -2.302 -22.827 1.00 90.81 103 VAL A N 1
ATOM 723 C CA . VAL A 1 103 ? 7.276 -2.193 -24.239 1.00 90.81 103 VAL A CA 1
ATOM 724 C C . VAL A 1 103 ? 7.998 -1.050 -24.944 1.00 90.81 103 VAL A C 1
ATOM 726 O O . VAL A 1 103 ? 8.522 -1.249 -26.038 1.00 90.81 103 VAL A O 1
ATOM 729 N N . ASP A 1 104 ? 8.043 0.120 -24.313 1.00 86.81 104 ASP A N 1
ATOM 730 C CA . ASP A 1 104 ? 8.562 1.358 -24.899 1.00 86.81 104 ASP A CA 1
ATOM 731 C C . ASP A 1 104 ? 10.026 1.618 -24.497 1.00 86.81 104 ASP A C 1
ATOM 733 O O . ASP A 1 104 ? 10.698 2.450 -25.101 1.00 86.81 104 ASP A O 1
ATOM 737 N N . GLY A 1 105 ? 10.545 0.891 -23.498 1.00 82.19 105 GLY A N 1
ATOM 738 C CA . GLY A 1 105 ? 11.914 1.041 -22.984 1.00 82.19 105 GLY A CA 1
ATOM 739 C C . GLY A 1 105 ? 12.104 2.225 -22.030 1.00 82.19 105 GLY A C 1
ATOM 740 O O . GLY A 1 105 ? 13.187 2.384 -21.467 1.00 82.19 105 GLY A O 1
ATOM 741 N N . GLU A 1 106 ? 11.054 3.020 -21.817 1.00 82.94 106 GLU A N 1
ATOM 742 C CA . GLU A 1 106 ? 11.035 4.197 -20.952 1.00 82.94 106 GLU A CA 1
ATOM 743 C C . GLU A 1 106 ? 9.706 4.242 -20.173 1.00 82.94 106 GLU A C 1
ATOM 745 O O . GLU A 1 106 ? 8.630 4.156 -20.774 1.00 82.94 106 GLU A O 1
ATOM 750 N N . PRO A 1 107 ? 9.730 4.371 -18.835 1.00 83.06 107 PRO A N 1
ATOM 751 C CA . PRO A 1 107 ? 8.510 4.546 -18.057 1.00 83.06 107 PRO A CA 1
ATOM 752 C C . PRO A 1 107 ? 7.767 5.838 -18.405 1.00 83.06 107 PRO A C 1
ATOM 754 O O . PRO A 1 107 ? 8.337 6.926 -18.403 1.00 83.06 107 PRO A O 1
ATOM 757 N N . ALA A 1 108 ? 6.453 5.752 -18.608 1.00 85.25 108 ALA A N 1
ATOM 758 C CA . ALA A 1 108 ? 5.650 6.940 -18.878 1.00 85.25 108 ALA A CA 1
ATOM 759 C C . ALA A 1 108 ? 5.648 7.914 -17.688 1.00 85.25 108 ALA A C 1
ATOM 761 O O . ALA A 1 108 ? 5.057 7.627 -16.645 1.00 85.25 108 ALA A O 1
ATOM 762 N N . GLY A 1 109 ? 6.183 9.125 -17.877 1.00 85.31 109 GLY A N 1
ATOM 763 C CA . GLY A 1 109 ? 6.185 10.169 -16.842 1.00 85.31 109 GLY A CA 1
ATOM 764 C C . GLY A 1 109 ? 4.788 10.522 -16.306 1.00 85.31 109 GLY A C 1
ATOM 765 O O . GLY A 1 109 ? 4.628 10.831 -15.128 1.00 85.31 109 GLY A O 1
ATOM 766 N N . LEU A 1 110 ? 3.733 10.385 -17.123 1.00 89.75 110 LEU A N 1
ATOM 767 C CA . LEU A 1 110 ? 2.342 10.581 -16.682 1.00 89.75 110 LEU A CA 1
ATOM 768 C C . LEU A 1 110 ? 1.872 9.545 -15.648 1.00 89.75 110 LEU A C 1
ATOM 770 O O . LEU A 1 110 ? 0.953 9.835 -14.876 1.00 89.75 110 LEU A O 1
ATOM 774 N N . ALA A 1 111 ? 2.504 8.368 -15.580 1.00 90.94 111 ALA A N 1
ATOM 775 C CA . ALA A 1 111 ? 2.227 7.380 -14.542 1.00 90.94 111 ALA A CA 1
ATOM 776 C C . ALA A 1 111 ? 2.592 7.910 -13.141 1.00 90.94 111 ALA A C 1
ATOM 778 O O . ALA A 1 111 ? 2.038 7.452 -12.145 1.00 90.94 111 ALA A O 1
ATOM 779 N N . PHE A 1 112 ? 3.421 8.950 -13.035 1.00 91.00 112 PHE A N 1
ATOM 780 C CA . PHE A 1 112 ? 3.715 9.590 -11.754 1.00 91.00 112 PHE A CA 1
ATOM 781 C C . PHE A 1 112 ? 2.474 10.201 -11.073 1.00 91.00 112 PHE A C 1
ATOM 783 O O . PHE A 1 112 ? 2.401 10.272 -9.847 1.00 91.00 112 PHE A O 1
ATOM 790 N N . VAL A 1 113 ? 1.447 10.599 -11.836 1.00 96.19 113 VAL A N 1
ATOM 791 C CA . VAL A 1 113 ? 0.212 11.179 -11.276 1.00 96.19 113 VAL A CA 1
ATOM 792 C C . VAL A 1 113 ? -0.536 10.193 -10.362 1.00 96.19 113 VAL A C 1
ATOM 794 O O . VAL A 1 113 ? -0.804 10.553 -9.211 1.00 96.19 113 VAL A O 1
ATOM 797 N N . PRO A 1 114 ? -0.881 8.958 -10.793 1.00 97.19 114 PRO A N 1
ATOM 798 C CA . PRO A 1 114 ? -1.482 7.980 -9.892 1.00 97.19 114 PRO A CA 1
ATOM 799 C C . PRO A 1 114 ? -0.556 7.590 -8.733 1.00 97.19 114 PRO A C 1
ATOM 801 O O . PRO A 1 114 ? -1.068 7.371 -7.638 1.00 97.19 114 PRO A O 1
ATOM 804 N N . PHE A 1 115 ? 0.771 7.576 -8.910 1.00 95.81 115 PHE A N 1
ATOM 805 C CA . PHE A 1 115 ? 1.701 7.373 -7.791 1.00 95.81 115 PHE A CA 1
ATOM 806 C C . PHE A 1 115 ? 1.533 8.447 -6.710 1.00 95.81 115 PHE A C 1
ATOM 808 O O . PHE A 1 115 ? 1.223 8.128 -5.559 1.00 95.81 115 PHE A O 1
ATOM 815 N N . LEU A 1 116 ? 1.656 9.723 -7.088 1.00 96.44 116 LEU A N 1
ATOM 816 C CA . LEU A 1 116 ? 1.583 10.852 -6.162 1.00 96.44 116 LEU A CA 1
ATOM 817 C C . LEU A 1 116 ? 0.229 10.905 -5.445 1.00 96.44 116 LEU A C 1
ATOM 819 O O . LEU A 1 116 ? 0.166 11.016 -4.219 1.00 96.44 116 LEU A O 1
ATOM 823 N N . LEU A 1 117 ? -0.869 10.771 -6.195 1.00 98.25 117 LEU A N 1
ATOM 824 C CA . LEU A 1 117 ? -2.214 10.717 -5.618 1.00 98.25 117 LEU A CA 1
ATOM 825 C C . LEU A 1 117 ? -2.390 9.494 -4.708 1.00 98.25 117 LEU A C 1
ATOM 827 O O . LEU A 1 117 ? -2.992 9.604 -3.639 1.00 98.25 117 LEU A O 1
ATOM 831 N N . GLY A 1 118 ? -1.848 8.341 -5.104 1.00 98.38 118 GLY A N 1
ATOM 832 C CA . GLY A 1 118 ? -1.867 7.113 -4.317 1.00 98.38 118 GLY A CA 1
ATOM 833 C C . GLY A 1 118 ? -1.183 7.280 -2.964 1.00 98.38 118 GLY A C 1
ATOM 834 O O . GLY A 1 118 ? -1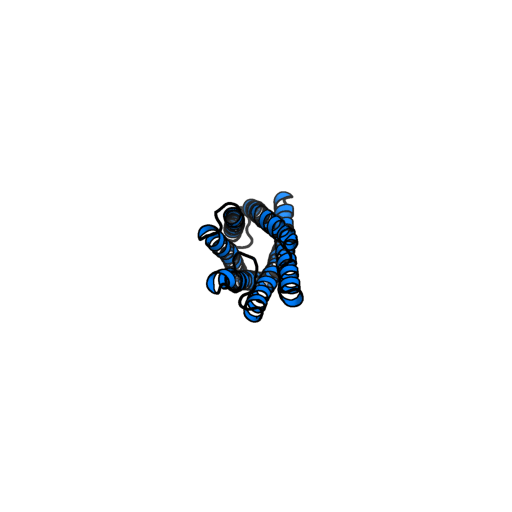.785 6.985 -1.927 1.00 98.38 118 GLY A O 1
ATOM 835 N N . MET A 1 119 ? 0.028 7.838 -2.970 1.00 97.94 119 MET A N 1
ATOM 836 C CA . MET A 1 119 ? 0.800 8.142 -1.764 1.00 97.94 119 MET A CA 1
ATOM 837 C C . MET A 1 119 ? 0.102 9.176 -0.875 1.00 97.94 119 MET A C 1
ATOM 839 O O . MET A 1 119 ? 0.007 8.968 0.332 1.00 97.94 119 MET A O 1
ATOM 843 N N . LEU A 1 120 ? -0.479 10.241 -1.440 1.00 98.25 120 LEU A N 1
ATOM 844 C CA . LEU A 1 120 ? -1.243 11.234 -0.667 1.00 98.25 120 LEU A CA 1
ATOM 845 C C . LEU A 1 120 ? -2.451 10.606 0.045 1.00 98.25 120 LEU A C 1
ATOM 847 O O . LEU A 1 120 ? -2.714 10.876 1.222 1.00 98.25 120 LEU A O 1
ATOM 851 N N . LEU A 1 121 ? -3.181 9.724 -0.643 1.00 98.62 121 LEU A N 1
ATOM 852 C CA . LEU A 1 121 ? -4.288 8.987 -0.034 1.00 98.62 121 LEU A CA 1
ATOM 853 C C . LEU A 1 121 ? -3.808 8.007 1.046 1.00 98.62 121 LEU A C 1
ATOM 855 O O . LEU A 1 121 ? -4.494 7.845 2.060 1.00 98.62 121 LEU A O 1
ATOM 859 N N . LEU A 1 122 ? -2.642 7.381 0.865 1.00 98.44 122 LEU A N 1
ATOM 860 C CA . LEU A 1 122 ? -2.012 6.510 1.864 1.00 98.44 122 LEU A CA 1
ATOM 861 C C . LEU A 1 122 ? -1.360 7.273 3.022 1.00 98.44 122 LEU A C 1
ATOM 863 O O . LEU A 1 122 ? -1.211 6.696 4.094 1.00 98.44 122 LEU A O 1
ATOM 867 N N . ALA A 1 123 ? -1.067 8.561 2.873 1.00 98.38 123 ALA A N 1
ATOM 868 C CA . ALA A 1 123 ? -0.661 9.421 3.977 1.00 98.38 123 ALA A CA 1
ATOM 869 C C . ALA A 1 123 ? -1.846 9.752 4.893 1.00 98.38 123 ALA A C 1
ATOM 871 O O . ALA A 1 123 ? -1.794 9.574 6.111 1.00 98.38 123 ALA A O 1
ATOM 872 N N . VAL A 1 124 ? -2.967 10.176 4.307 1.00 98.38 124 VAL A N 1
ATOM 873 C CA . VAL A 1 124 ? -4.121 10.676 5.074 1.00 98.38 124 VAL A CA 1
ATOM 874 C C . VAL A 1 124 ? -5.068 9.555 5.521 1.00 98.38 124 VAL A C 1
ATOM 876 O O . VAL A 1 124 ? -5.589 9.570 6.644 1.00 98.38 124 VAL A O 1
ATOM 879 N N . GLY A 1 125 ? -5.315 8.572 4.653 1.00 98.00 125 GLY A N 1
ATOM 880 C CA . GLY A 1 125 ? -6.308 7.515 4.853 1.00 98.00 125 GLY A CA 1
ATOM 881 C C . GLY A 1 125 ? -6.039 6.646 6.088 1.00 98.00 125 GLY A C 1
ATOM 882 O O . GLY A 1 125 ? -6.873 6.633 7.000 1.00 98.00 125 GLY A O 1
ATOM 883 N N . PRO A 1 126 ? -4.880 5.964 6.173 1.00 97.69 126 PRO A N 1
ATOM 884 C CA . PRO A 1 126 ? -4.490 5.142 7.316 1.00 97.69 126 PRO A CA 1
ATOM 885 C C . PRO A 1 126 ? -4.439 5.913 8.637 1.00 97.69 126 PRO A C 1
ATOM 887 O O . PRO A 1 126 ? -4.915 5.391 9.643 1.00 97.69 126 PRO A O 1
ATOM 890 N N . VAL A 1 127 ? -3.979 7.171 8.650 1.00 97.94 127 VAL A N 1
ATOM 891 C CA . VAL A 1 127 ? -3.999 8.012 9.864 1.00 97.94 127 VAL A CA 1
ATOM 892 C C . VAL A 1 127 ? -5.434 8.243 10.330 1.00 97.94 127 VAL A C 1
ATOM 894 O O . VAL A 1 127 ? -5.781 7.950 11.477 1.00 97.94 127 VAL A O 1
ATOM 897 N N . THR A 1 128 ? -6.303 8.701 9.428 1.00 96.62 128 THR A N 1
ATOM 898 C CA . THR A 1 128 ? -7.716 8.970 9.737 1.00 96.62 128 THR A CA 1
ATOM 899 C C . THR A 1 128 ? -8.428 7.699 10.205 1.00 96.62 128 THR A C 1
ATOM 901 O O . THR A 1 128 ? -9.223 7.719 11.157 1.00 96.62 128 THR A O 1
ATOM 904 N N . TRP A 1 129 ? -8.118 6.569 9.566 1.00 95.69 129 TRP A N 1
ATOM 905 C CA . TRP A 1 129 ? -8.664 5.268 9.917 1.00 95.69 129 TRP A CA 1
ATOM 906 C C . TRP A 1 129 ? -8.162 4.800 11.288 1.00 95.69 129 TRP A C 1
ATOM 908 O O . TRP A 1 129 ? -8.979 4.536 12.172 1.00 95.69 129 TRP A O 1
ATOM 918 N N . GLY A 1 130 ? -6.849 4.778 11.513 1.00 95.31 130 GLY A N 1
ATOM 919 C CA . GLY A 1 130 ? -6.213 4.357 12.761 1.00 95.31 130 GLY A CA 1
ATOM 920 C C . GLY A 1 130 ? -6.660 5.188 13.965 1.00 95.31 130 GLY A C 1
ATOM 921 O O . GLY A 1 130 ? -7.100 4.628 14.975 1.00 95.31 130 GLY A O 1
ATOM 922 N N . LEU A 1 131 ? -6.681 6.520 13.840 1.00 95.50 131 LEU A N 1
ATOM 923 C CA . LEU A 1 131 ? -7.168 7.420 14.896 1.00 95.50 131 LEU A CA 1
ATOM 924 C C . LEU A 1 131 ? -8.640 7.173 15.241 1.00 95.50 131 LEU A C 1
ATOM 926 O O . LEU A 1 131 ? -9.029 7.255 16.412 1.00 95.50 131 LEU A O 1
ATOM 930 N N . SER A 1 132 ? -9.463 6.838 14.245 1.00 93.62 132 SER A N 1
ATOM 931 C CA . SER A 1 132 ? -10.874 6.499 14.460 1.00 93.62 132 SER A CA 1
ATOM 932 C C . SER A 1 132 ? -11.061 5.142 15.149 1.00 93.62 132 SER A C 1
ATOM 934 O O . SER A 1 132 ? -12.073 4.928 15.818 1.00 93.62 132 SER A O 1
ATOM 936 N N . LEU A 1 133 ? -10.087 4.238 15.022 1.00 89.19 133 LEU A N 1
ATOM 937 C CA . LEU A 1 133 ? -10.104 2.899 15.614 1.00 89.19 133 LEU A CA 1
ATOM 938 C C . LEU A 1 133 ? -9.449 2.816 16.995 1.00 89.19 133 LEU A C 1
ATOM 940 O O . LEU A 1 133 ? -9.586 1.789 17.658 1.00 89.19 133 LEU A O 1
ATOM 944 N N . ARG A 1 134 ? -8.796 3.885 17.469 1.00 87.31 134 ARG A N 1
ATOM 945 C CA . ARG A 1 134 ? -7.980 3.886 18.700 1.00 87.31 134 ARG A CA 1
ATOM 946 C C . ARG A 1 134 ? -8.658 3.292 19.941 1.00 87.31 134 ARG A C 1
ATOM 948 O O . ARG A 1 134 ? -7.987 2.720 20.786 1.00 87.31 134 ARG A O 1
ATOM 955 N N . ARG A 1 135 ? -9.986 3.420 20.059 1.00 85.38 135 ARG A N 1
ATOM 956 C CA . ARG A 1 135 ? -10.754 2.924 21.217 1.00 85.38 135 ARG A CA 1
ATOM 957 C C . ARG A 1 135 ? -11.207 1.469 21.085 1.00 85.38 135 ARG A C 1
ATOM 959 O O . ARG A 1 135 ? -11.538 0.857 22.093 1.00 85.38 135 ARG A O 1
ATOM 966 N N . ARG A 1 136 ? -11.316 0.946 19.859 1.00 84.81 136 ARG A N 1
ATOM 967 C CA . ARG A 1 136 ? -11.844 -0.398 19.559 1.00 84.81 136 ARG A CA 1
ATOM 968 C C . ARG A 1 136 ? -11.150 -0.984 18.319 1.00 84.81 136 ARG A C 1
ATOM 970 O O . ARG A 1 136 ? -11.804 -1.160 17.288 1.00 84.81 136 ARG A O 1
ATOM 977 N N . PRO A 1 137 ? -9.831 -1.228 18.378 1.00 85.25 137 PRO A N 1
ATOM 978 C CA . PRO A 1 137 ? -9.115 -1.836 17.267 1.00 85.25 137 PRO A CA 1
ATOM 979 C C . PRO A 1 137 ? -9.470 -3.332 17.146 1.00 85.25 137 PRO A C 1
ATOM 981 O O . PRO A 1 137 ? -9.908 -3.939 18.124 1.00 85.25 137 PRO A O 1
ATOM 984 N N . PRO A 1 138 ? -9.276 -3.951 15.968 1.00 83.19 138 PRO A N 1
ATOM 985 C CA . PRO A 1 138 ? -9.588 -5.367 15.751 1.00 83.19 138 PRO A CA 1
ATOM 986 C C . PRO A 1 138 ? -8.591 -6.292 16.466 1.00 83.19 138 PRO A C 1
ATOM 988 O O . PRO A 1 138 ? -8.926 -7.417 16.821 1.00 83.19 138 PRO A O 1
ATOM 991 N N . ALA A 1 139 ? -7.375 -5.801 16.696 1.00 87.94 139 ALA A N 1
ATOM 992 C CA . ALA A 1 139 ? -6.356 -6.402 17.538 1.00 87.94 139 ALA A CA 1
ATOM 993 C C . ALA A 1 139 ? -5.515 -5.278 18.174 1.00 87.94 139 ALA A C 1
ATOM 995 O O . ALA A 1 139 ? -5.430 -4.184 17.595 1.00 87.94 139 ALA A O 1
ATOM 996 N N . PRO A 1 140 ? -4.887 -5.514 19.341 1.00 90.44 140 PRO A N 1
ATOM 997 C CA . PRO A 1 140 ? -3.921 -4.579 19.911 1.00 90.44 140 PRO A CA 1
ATOM 998 C C . PRO A 1 140 ? -2.854 -4.202 18.874 1.00 90.44 140 PRO A C 1
ATOM 1000 O O . PRO A 1 140 ? -2.402 -5.052 18.114 1.00 90.44 140 PRO A O 1
ATOM 1003 N N . GLY A 1 141 ? -2.486 -2.923 18.798 1.00 94.00 141 GLY A N 1
ATOM 1004 C CA . GLY A 1 141 ? -1.441 -2.442 17.886 1.00 94.00 141 GLY A CA 1
ATOM 1005 C C . GLY A 1 141 ? -1.877 -2.113 16.448 1.00 94.00 141 GLY A C 1
ATOM 1006 O O . GLY A 1 141 ? -1.178 -1.361 15.780 1.00 94.00 141 GLY A O 1
ATOM 1007 N N . VAL A 1 142 ? -3.042 -2.568 15.965 1.00 94.06 142 VAL A N 1
ATOM 1008 C CA . VAL A 1 142 ? -3.470 -2.275 14.574 1.00 94.06 142 VAL A CA 1
ATOM 1009 C C . VAL A 1 142 ? -3.729 -0.782 14.352 1.00 94.06 142 VAL A C 1
ATOM 1011 O O . VAL A 1 142 ? -3.321 -0.227 13.338 1.00 94.06 142 VAL A O 1
ATOM 1014 N N . ALA A 1 143 ? -4.385 -0.112 15.304 1.00 95.00 143 ALA A N 1
ATOM 1015 C CA . ALA A 1 143 ? -4.640 1.326 15.216 1.00 95.00 143 ALA A CA 1
ATOM 1016 C C . ALA A 1 143 ? -3.347 2.167 15.151 1.00 95.00 143 ALA A C 1
ATOM 1018 O O . ALA A 1 143 ? -3.240 2.969 14.225 1.00 95.00 143 ALA A O 1
ATOM 1019 N N . PRO A 1 144 ? -2.362 2.005 16.061 1.00 97.25 144 PRO A N 1
ATOM 1020 C CA . PRO A 1 144 ? -1.105 2.738 15.941 1.00 97.25 144 PRO A CA 1
ATOM 1021 C C . PRO A 1 144 ? -0.305 2.339 14.697 1.00 97.25 144 PRO A C 1
ATOM 1023 O O . PRO A 1 144 ? 0.266 3.224 14.077 1.00 97.25 144 PRO A O 1
ATOM 1026 N N . ALA A 1 145 ? -0.318 1.074 14.262 1.00 97.81 145 ALA A N 1
ATOM 1027 C CA . ALA A 1 145 ? 0.369 0.674 13.031 1.00 97.81 145 ALA A CA 1
ATOM 1028 C C . ALA A 1 145 ? -0.206 1.362 11.776 1.00 97.81 145 ALA A C 1
ATOM 1030 O O . ALA A 1 145 ? 0.560 1.797 10.925 1.00 97.81 145 ALA A O 1
ATOM 1031 N N . LEU A 1 146 ? -1.531 1.548 11.692 1.00 97.50 146 LEU A N 1
ATOM 1032 C CA . LEU A 1 146 ? -2.159 2.345 10.625 1.00 97.50 146 LEU A CA 1
ATOM 1033 C C . LEU A 1 146 ? -1.739 3.823 10.671 1.00 97.50 146 LEU A C 1
ATOM 1035 O O . LEU A 1 146 ? -1.549 4.455 9.633 1.00 97.50 146 LEU A O 1
ATOM 1039 N N . VAL A 1 147 ? -1.596 4.393 11.870 1.00 98.31 147 VAL A N 1
ATOM 1040 C CA . VAL A 1 147 ? -1.103 5.770 12.014 1.00 98.31 147 VAL A CA 1
ATOM 1041 C C . VAL A 1 147 ? 0.352 5.857 11.561 1.00 98.31 147 VAL A C 1
ATOM 1043 O O . VAL A 1 147 ? 0.669 6.718 10.748 1.00 98.31 147 VAL A O 1
ATOM 1046 N N . VAL A 1 148 ? 1.206 4.937 12.016 1.00 98.62 148 VAL A N 1
ATOM 1047 C CA . VAL A 1 148 ? 2.614 4.856 11.601 1.00 98.62 148 VAL A CA 1
ATOM 1048 C C . VAL A 1 148 ? 2.722 4.713 10.088 1.00 98.62 148 VAL A C 1
ATOM 1050 O O . VAL A 1 148 ? 3.481 5.459 9.485 1.00 98.62 148 VAL A O 1
ATOM 1053 N N . SER A 1 149 ? 1.926 3.839 9.459 1.00 98.50 149 SER A N 1
ATOM 1054 C CA . SER A 1 149 ? 1.983 3.663 8.005 1.00 98.50 149 SER A CA 1
ATOM 1055 C C . SER A 1 149 ? 1.669 4.955 7.253 1.00 98.50 149 SER A C 1
ATOM 1057 O O . SER A 1 149 ? 2.350 5.267 6.287 1.00 98.50 149 SER A O 1
ATOM 1059 N N . GLY A 1 150 ? 0.665 5.725 7.690 1.00 98.44 150 GLY A N 1
ATOM 1060 C CA . GLY A 1 150 ? 0.324 6.970 6.998 1.00 98.44 150 GLY A CA 1
ATOM 1061 C C . GLY A 1 150 ? 1.280 8.127 7.301 1.00 98.44 150 GLY A C 1
ATOM 1062 O O . GLY A 1 150 ? 1.584 8.913 6.410 1.00 98.44 150 GLY A O 1
ATOM 1063 N N . VAL A 1 151 ? 1.836 8.205 8.514 1.00 98.50 151 VAL A N 1
ATOM 1064 C CA . VAL A 1 151 ? 2.909 9.170 8.823 1.00 98.50 151 VAL A CA 1
ATOM 1065 C C . VAL A 1 151 ? 4.163 8.864 8.006 1.00 98.50 151 VAL A C 1
ATOM 1067 O O . VAL A 1 151 ? 4.767 9.779 7.460 1.00 98.50 151 VAL A O 1
ATOM 1070 N N . ALA A 1 152 ? 4.523 7.589 7.874 1.00 98.31 152 ALA A N 1
ATOM 1071 C CA . ALA A 1 152 ? 5.650 7.158 7.059 1.00 98.31 152 ALA A CA 1
ATOM 1072 C C . ALA A 1 152 ? 5.406 7.419 5.560 1.00 98.31 152 ALA A C 1
ATOM 1074 O O . ALA A 1 152 ? 6.289 7.928 4.882 1.00 98.31 152 ALA A O 1
ATOM 1075 N N . ALA A 1 153 ? 4.185 7.200 5.058 1.00 97.94 153 ALA A N 1
ATOM 1076 C CA . ALA A 1 153 ? 3.815 7.585 3.693 1.00 97.94 153 ALA A CA 1
ATOM 1077 C C . ALA A 1 153 ? 3.960 9.099 3.449 1.00 97.94 153 ALA A C 1
ATOM 1079 O O . ALA A 1 153 ? 4.431 9.520 2.397 1.00 97.94 153 ALA A O 1
ATOM 1080 N N . PHE A 1 154 ? 3.566 9.928 4.424 1.00 97.88 154 PHE A N 1
ATOM 1081 C CA . PHE A 1 154 ? 3.773 11.375 4.356 1.00 97.88 154 PHE A CA 1
ATOM 1082 C C . PHE A 1 154 ? 5.261 11.736 4.370 1.00 97.88 154 PHE A C 1
ATOM 1084 O O . PHE A 1 154 ? 5.688 12.564 3.574 1.00 97.88 154 PHE A O 1
ATOM 1091 N N . ALA A 1 155 ? 6.049 11.108 5.245 1.00 97.31 155 ALA A N 1
ATOM 1092 C CA . ALA A 1 155 ? 7.490 11.326 5.319 1.00 97.31 155 ALA A CA 1
ATOM 1093 C C . ALA A 1 155 ? 8.184 10.964 3.997 1.00 97.31 155 ALA A C 1
ATOM 1095 O O . ALA A 1 155 ? 8.988 11.752 3.516 1.00 97.31 155 ALA A O 1
ATOM 1096 N N . ALA A 1 156 ? 7.784 9.866 3.346 1.00 95.19 156 ALA A N 1
ATOM 1097 C CA . ALA A 1 156 ? 8.279 9.511 2.016 1.00 95.19 156 ALA A CA 1
ATOM 1098 C C . ALA A 1 156 ? 7.984 10.601 0.966 1.00 95.19 156 ALA A C 1
ATOM 1100 O O . ALA A 1 156 ? 8.788 10.837 0.077 1.00 95.19 156 ALA A O 1
ATOM 1101 N N . LEU A 1 157 ? 6.858 11.312 1.067 1.00 94.69 157 LEU A N 1
ATOM 1102 C CA . LEU A 1 157 ? 6.548 12.425 0.160 1.00 94.69 157 LEU A CA 1
ATOM 1103 C C . LEU A 1 157 ? 7.267 13.735 0.508 1.00 94.69 157 LEU A C 1
ATOM 1105 O O . LEU A 1 157 ? 7.462 14.571 -0.369 1.00 94.69 157 LEU A O 1
ATOM 1109 N N . ALA A 1 158 ? 7.556 13.961 1.788 1.00 94.12 158 ALA A N 1
ATOM 1110 C CA . ALA A 1 158 ? 8.010 15.253 2.297 1.00 94.12 158 ALA A CA 1
ATOM 1111 C C . ALA A 1 158 ? 9.532 15.356 2.457 1.00 94.12 158 ALA A C 1
ATOM 1113 O O . ALA A 1 158 ? 10.052 16.467 2.555 1.00 94.12 158 ALA A O 1
ATOM 1114 N N . LEU A 1 159 ? 10.225 14.223 2.555 1.00 90.69 159 LEU A N 1
ATOM 1115 C CA . LEU A 1 159 ? 11.665 14.162 2.769 1.00 90.69 159 LEU A CA 1
ATOM 1116 C C . LEU A 1 159 ? 12.411 14.007 1.445 1.00 90.69 159 LEU A C 1
ATOM 1118 O O . LEU A 1 159 ? 11.855 13.547 0.449 1.00 90.69 159 LEU A O 1
ATOM 1122 N N . GLU A 1 160 ? 13.678 14.418 1.451 1.00 80.75 160 GLU A N 1
ATOM 1123 C CA . GLU A 1 160 ? 14.543 14.310 0.280 1.00 80.75 160 GLU A CA 1
ATOM 1124 C C . GLU A 1 160 ? 14.720 12.844 -0.168 1.00 80.75 160 GLU A C 1
ATOM 1126 O O . GLU A 1 160 ? 14.663 11.943 0.681 1.00 80.75 160 GLU A O 1
ATOM 1131 N N . PRO A 1 161 ? 14.947 12.610 -1.479 1.00 69.81 161 PRO A N 1
ATOM 1132 C CA . PRO A 1 161 ? 14.910 11.285 -2.100 1.00 69.81 161 PRO A CA 1
ATOM 1133 C C . PRO A 1 161 ? 15.904 10.260 -1.550 1.00 69.81 161 PRO A C 1
ATOM 1135 O O . PRO A 1 161 ? 15.709 9.089 -1.810 1.00 69.81 161 PRO A O 1
ATOM 1138 N N . ASP A 1 162 ? 16.917 10.657 -0.771 1.00 76.25 162 ASP A N 1
ATOM 1139 C CA . ASP A 1 162 ? 17.882 9.718 -0.195 1.00 76.25 162 ASP A CA 1
ATOM 1140 C C . ASP A 1 162 ? 18.493 10.235 1.122 1.00 76.25 162 ASP A C 1
ATOM 1142 O O . ASP A 1 162 ? 18.852 11.413 1.215 1.00 76.25 162 ASP A O 1
ATOM 1146 N N . PRO A 1 163 ? 18.666 9.392 2.164 1.00 85.75 163 PRO A N 1
ATOM 1147 C CA . PRO A 1 163 ? 18.125 8.034 2.344 1.00 85.75 163 PRO A CA 1
ATOM 1148 C C . PRO A 1 163 ? 16.731 8.038 3.008 1.00 85.75 163 PRO A C 1
ATOM 1150 O O . PRO A 1 163 ? 16.202 7.006 3.429 1.00 85.75 163 PRO A O 1
ATOM 1153 N N . TRP A 1 164 ? 16.178 9.228 3.255 1.00 92.62 164 TRP A N 1
ATOM 1154 C CA . TRP A 1 164 ? 15.033 9.396 4.146 1.00 92.62 164 TRP A CA 1
ATOM 1155 C C . TRP A 1 164 ? 13.708 9.003 3.499 1.00 92.62 164 TRP A C 1
ATOM 1157 O O . TRP A 1 164 ? 12.809 8.532 4.204 1.00 92.62 164 TRP A O 1
ATOM 1167 N N . HIS A 1 165 ? 13.600 9.172 2.181 1.00 92.31 165 HIS A N 1
ATOM 1168 C CA . HIS A 1 165 ? 12.482 8.688 1.382 1.00 92.31 165 HIS A CA 1
ATOM 1169 C C . HIS A 1 165 ? 12.318 7.169 1.515 1.00 92.31 165 HIS A C 1
ATOM 1171 O O . HIS A 1 165 ? 11.288 6.709 2.019 1.00 92.31 165 HIS A O 1
ATOM 1177 N N . ASP A 1 166 ? 13.356 6.407 1.169 1.00 92.44 166 ASP A N 1
ATOM 1178 C CA . ASP A 1 166 ? 13.330 4.938 1.168 1.00 92.44 166 ASP A CA 1
ATOM 1179 C C . ASP A 1 166 ? 13.146 4.381 2.575 1.00 92.44 166 ASP A C 1
ATOM 1181 O O . ASP A 1 166 ? 12.272 3.552 2.825 1.00 92.44 166 ASP A O 1
ATOM 1185 N N . LEU A 1 167 ? 13.839 4.948 3.570 1.00 95.06 167 LEU A N 1
ATOM 1186 C CA . LEU A 1 167 ? 13.617 4.553 4.962 1.00 95.06 167 LEU A CA 1
ATOM 1187 C C . LEU A 1 167 ? 12.151 4.744 5.388 1.00 95.06 167 LEU A C 1
ATOM 1189 O O . LEU A 1 167 ? 11.596 3.927 6.132 1.00 95.06 167 LEU A O 1
ATOM 1193 N N . SER A 1 168 ? 11.499 5.805 4.913 1.00 96.62 168 SER A N 1
ATOM 1194 C CA . SER A 1 168 ? 10.083 6.049 5.190 1.00 96.62 168 SER A CA 1
ATOM 1195 C C . SER A 1 168 ? 9.180 5.029 4.488 1.00 96.62 168 SER A C 1
ATOM 1197 O O . SER A 1 168 ? 8.211 4.556 5.093 1.00 96.62 168 SER A O 1
ATOM 1199 N N . LEU A 1 169 ? 9.507 4.621 3.261 1.00 96.06 169 LEU A N 1
ATOM 1200 C CA . LEU A 1 169 ? 8.808 3.546 2.554 1.00 96.06 169 LEU A CA 1
ATOM 1201 C C . LEU A 1 169 ? 8.965 2.197 3.267 1.00 96.06 169 LEU A C 1
ATOM 1203 O O . LEU A 1 169 ? 7.953 1.547 3.553 1.00 96.06 169 LEU A O 1
ATOM 1207 N N . VAL A 1 170 ? 10.179 1.831 3.691 1.00 96.88 170 VAL A N 1
ATOM 1208 C CA . VAL A 1 170 ? 10.436 0.639 4.520 1.00 96.88 170 VAL A CA 1
ATOM 1209 C C . VAL A 1 170 ? 9.551 0.630 5.763 1.00 96.88 170 VAL A C 1
ATOM 1211 O O . VAL A 1 170 ? 8.906 -0.380 6.064 1.00 96.88 170 VAL A O 1
ATOM 121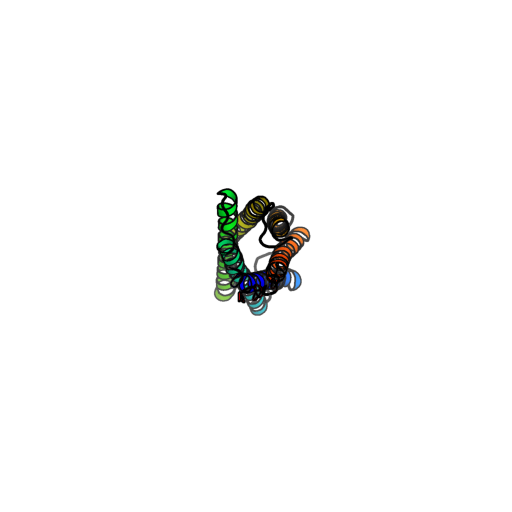4 N N . VAL A 1 171 ? 9.478 1.749 6.493 1.00 98.31 171 VAL A N 1
ATOM 1215 C CA . VAL A 1 171 ? 8.640 1.857 7.699 1.00 98.31 171 VAL A CA 1
ATOM 1216 C C . VAL A 1 171 ? 7.156 1.722 7.351 1.00 98.31 171 VAL A C 1
ATOM 1218 O O . VAL A 1 171 ? 6.422 1.019 8.055 1.00 98.31 171 VAL A O 1
ATOM 1221 N N . MET A 1 172 ? 6.703 2.341 6.258 1.00 98.25 172 MET A N 1
ATOM 1222 C CA . MET A 1 172 ? 5.324 2.220 5.780 1.00 98.25 172 MET A CA 1
ATOM 1223 C C . MET A 1 172 ? 4.965 0.765 5.448 1.00 98.25 172 MET A C 1
ATOM 1225 O O . MET A 1 172 ? 3.939 0.256 5.915 1.00 98.25 172 MET A O 1
ATOM 1229 N N . PHE A 1 173 ? 5.799 0.077 4.668 1.00 98.25 173 PHE A N 1
ATOM 1230 C CA . PHE A 1 173 ? 5.588 -1.318 4.276 1.00 98.25 173 PHE A CA 1
ATOM 1231 C C . PHE A 1 173 ? 5.680 -2.262 5.480 1.00 98.25 173 PHE A C 1
ATOM 1233 O O . PHE A 1 173 ? 4.825 -3.134 5.669 1.00 98.25 173 PHE A O 1
ATOM 1240 N N . GLY A 1 174 ? 6.655 -2.029 6.362 1.00 98.44 174 GLY A N 1
ATOM 1241 C CA . GLY A 1 174 ? 6.826 -2.749 7.621 1.00 98.44 174 GLY A CA 1
ATOM 1242 C C . GLY A 1 174 ? 5.615 -2.617 8.546 1.00 98.44 174 GLY A C 1
ATOM 1243 O O . GLY A 1 174 ? 5.198 -3.601 9.164 1.00 98.44 174 GLY A O 1
ATOM 1244 N N . ALA A 1 175 ? 4.978 -1.444 8.592 1.00 98.56 175 ALA A N 1
ATOM 1245 C CA . ALA A 1 175 ? 3.747 -1.239 9.350 1.00 98.56 175 ALA A CA 1
ATOM 1246 C C . ALA A 1 175 ? 2.579 -2.085 8.808 1.00 98.56 175 ALA A C 1
ATOM 1248 O O . ALA A 1 175 ? 1.832 -2.669 9.598 1.00 98.56 175 ALA A O 1
ATOM 1249 N N . TRP A 1 176 ? 2.451 -2.241 7.486 1.00 98.38 176 TRP A N 1
ATOM 1250 C CA . TRP A 1 176 ? 1.469 -3.158 6.887 1.00 98.38 176 TRP A CA 1
ATOM 1251 C C . TRP A 1 176 ? 1.772 -4.628 7.187 1.00 98.38 176 TRP A C 1
ATOM 1253 O O . TRP A 1 176 ? 0.857 -5.383 7.539 1.00 98.38 176 TRP A O 1
ATOM 1263 N N . SER A 1 177 ? 3.051 -5.009 7.174 1.00 98.44 177 SER A N 1
ATOM 1264 C CA . SER A 1 177 ? 3.487 -6.333 7.628 1.00 98.44 177 SER A CA 1
ATOM 1265 C C . SER A 1 177 ? 3.111 -6.595 9.087 1.00 98.44 177 SER A C 1
ATOM 1267 O O . SER A 1 177 ? 2.551 -7.647 9.425 1.00 98.44 177 SER A O 1
ATOM 1269 N N . ALA A 1 178 ? 3.339 -5.608 9.956 1.00 97.94 178 ALA A N 1
ATOM 1270 C CA . ALA A 1 178 ? 2.970 -5.668 11.364 1.00 97.94 178 ALA A CA 1
ATOM 1271 C C . ALA A 1 178 ? 1.450 -5.788 11.549 1.00 97.94 178 ALA A C 1
ATOM 1273 O O . ALA A 1 178 ? 1.006 -6.646 12.312 1.00 97.94 178 ALA A O 1
ATOM 1274 N N . ILE A 1 179 ? 0.638 -5.013 10.814 1.00 96.88 179 ILE A N 1
ATOM 1275 C CA . ILE A 1 179 ? -0.831 -5.155 10.815 1.00 96.88 179 ILE A CA 1
ATOM 1276 C C . ILE A 1 179 ? -1.225 -6.595 10.474 1.00 96.88 179 ILE A C 1
ATOM 1278 O O . ILE A 1 179 ? -2.056 -7.178 11.174 1.00 96.88 179 ILE A O 1
ATOM 1282 N N . GLY A 1 180 ? -0.602 -7.194 9.456 1.00 96.25 180 GLY A N 1
ATOM 1283 C CA . GLY A 1 180 ? -0.844 -8.584 9.080 1.00 96.25 180 GLY A CA 1
ATOM 1284 C C . GLY A 1 180 ? -0.601 -9.570 10.221 1.00 96.25 180 GLY A C 1
ATOM 1285 O O . GLY A 1 180 ? -1.480 -10.372 10.556 1.00 96.25 180 GLY A O 1
ATOM 1286 N N . LEU A 1 181 ? 0.557 -9.466 10.878 1.00 96.44 181 LEU A N 1
ATOM 1287 C CA . LEU A 1 181 ? 0.906 -10.292 12.039 1.00 96.44 181 LEU A CA 1
ATOM 1288 C C . LEU A 1 181 ? -0.061 -10.092 13.210 1.00 96.44 181 LEU A C 1
ATOM 1290 O O . LEU A 1 181 ? -0.502 -11.070 13.816 1.00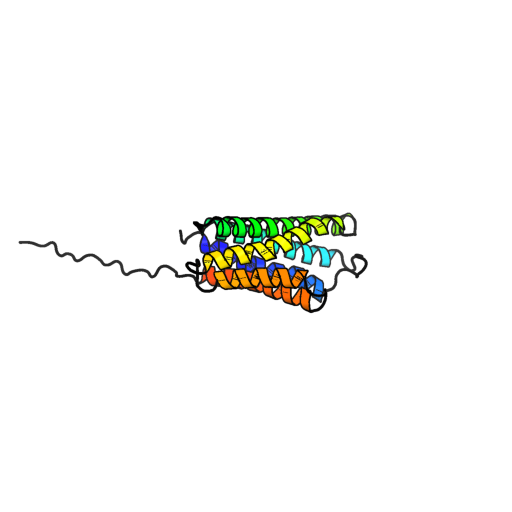 96.44 181 LEU A O 1
ATOM 1294 N N . LEU A 1 182 ? -0.409 -8.844 13.521 1.00 94.88 182 LEU A N 1
ATOM 1295 C CA . LEU A 1 182 ? -1.309 -8.504 14.623 1.00 94.88 182 LEU A CA 1
ATOM 1296 C C . LEU A 1 182 ? -2.722 -9.043 14.387 1.00 94.88 182 LEU A C 1
ATOM 1298 O O . LEU A 1 182 ? -3.319 -9.613 15.297 1.00 94.88 182 LEU A O 1
ATOM 1302 N N . VAL A 1 183 ? -3.239 -8.933 13.161 1.00 92.69 183 VAL A N 1
ATOM 1303 C CA . VAL A 1 183 ? -4.552 -9.480 12.789 1.00 92.69 183 VAL A CA 1
ATOM 1304 C C . VAL A 1 183 ? -4.560 -11.010 12.875 1.00 92.69 183 VAL A C 1
ATOM 1306 O O . VAL A 1 183 ? -5.527 -11.582 13.374 1.00 92.69 183 VAL A O 1
ATOM 1309 N N . MET A 1 184 ? -3.484 -11.686 12.455 1.00 92.88 184 MET A N 1
ATOM 1310 C CA . MET A 1 184 ? -3.373 -13.150 12.570 1.00 92.88 184 MET A CA 1
ATOM 1311 C C . MET A 1 184 ? -3.224 -13.645 14.018 1.00 92.88 184 MET A C 1
ATOM 1313 O O . MET A 1 184 ? -3.627 -14.770 14.321 1.00 92.88 184 MET A O 1
ATOM 1317 N N . ARG A 1 185 ? -2.631 -12.826 14.897 1.00 89.19 185 ARG A N 1
ATOM 1318 C CA . ARG A 1 185 ? -2.440 -13.108 16.333 1.00 89.19 185 ARG A CA 1
ATOM 1319 C C . ARG A 1 185 ? -3.600 -12.641 17.212 1.00 89.19 185 ARG A C 1
ATOM 1321 O O . ARG A 1 185 ? -3.598 -12.951 18.401 1.00 89.19 185 ARG A O 1
ATOM 1328 N N . GLY A 1 186 ? -4.558 -11.894 16.655 1.00 77.12 186 GLY A N 1
ATOM 1329 C CA . GLY A 1 186 ? -5.742 -11.420 17.370 1.00 77.12 186 GLY A CA 1
ATOM 1330 C C . GLY A 1 186 ? -6.478 -12.575 18.057 1.00 77.12 186 GLY A C 1
ATOM 1331 O O . GLY A 1 186 ? -6.297 -13.722 17.642 1.00 77.12 186 GLY A O 1
ATOM 133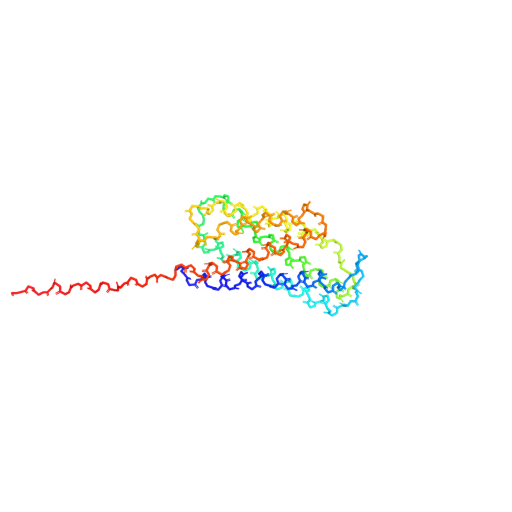2 N N . PRO A 1 187 ? -7.279 -12.303 19.108 1.00 61.75 187 PRO A N 1
ATOM 1333 C CA . PRO A 1 187 ? -7.786 -13.331 20.008 1.00 61.75 187 PRO A CA 1
ATOM 1334 C C . PRO A 1 187 ? -8.454 -14.453 19.213 1.00 61.75 187 PRO A C 1
ATOM 1336 O O . PRO A 1 187 ? -9.583 -14.316 18.736 1.00 61.75 187 PRO A O 1
ATOM 1339 N N . ARG A 1 188 ? -7.744 -15.578 19.055 1.00 58.22 188 ARG A N 1
ATOM 1340 C CA . ARG A 1 188 ? -8.393 -16.851 18.765 1.00 58.22 188 ARG A CA 1
ATOM 1341 C C . ARG A 1 188 ? -9.354 -16.994 19.915 1.00 58.22 188 ARG A C 1
ATOM 1343 O O . ARG A 1 188 ? -8.888 -16.969 21.053 1.00 58.22 188 ARG A O 1
ATOM 1350 N N . GLY A 1 189 ? -10.653 -16.988 19.608 1.00 46.78 189 GLY A N 1
ATOM 1351 C CA . GLY A 1 189 ? -11.697 -17.096 20.610 1.00 46.78 189 GLY A CA 1
ATOM 1352 C C . GLY A 1 189 ? -11.217 -18.094 21.641 1.00 46.78 189 GLY A C 1
ATOM 1353 O O . GLY A 1 189 ? -10.915 -19.236 21.291 1.00 46.78 189 GLY A O 1
ATOM 1354 N N . THR A 1 190 ? -11.012 -17.611 22.864 1.00 43.78 190 THR A N 1
ATOM 1355 C CA . THR A 1 190 ? -10.903 -18.485 24.012 1.00 43.78 190 THR A CA 1
ATOM 1356 C C . THR A 1 190 ? -12.043 -19.465 23.825 1.00 43.78 190 THR A C 1
ATOM 1358 O O . THR A 1 190 ? -13.204 -19.057 23.741 1.00 43.78 190 THR A O 1
ATOM 1361 N N . GLY A 1 191 ? -11.704 -20.735 23.608 1.00 42.19 191 GLY A N 1
ATOM 1362 C CA . GLY A 1 191 ? -12.663 -21.803 23.766 1.00 42.19 191 GLY A CA 1
ATOM 1363 C C . GLY A 1 191 ? -13.129 -21.657 25.197 1.00 42.19 191 GLY A C 1
ATOM 136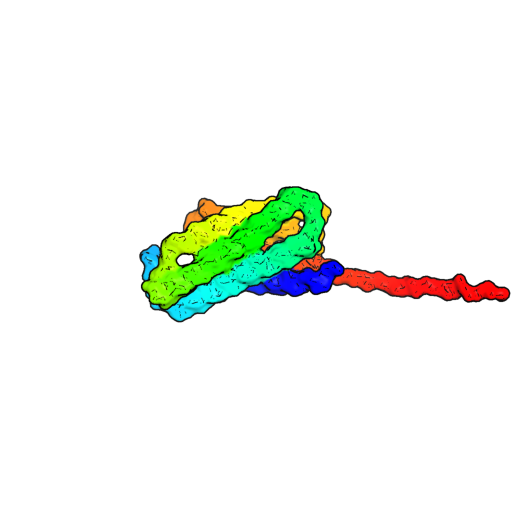4 O O . GLY A 1 191 ? -12.447 -22.100 26.116 1.00 42.19 191 GLY A O 1
ATOM 1365 N N . LEU A 1 192 ? -14.216 -20.912 25.398 1.00 42.72 192 LEU A N 1
ATOM 1366 C CA . LEU A 1 192 ? -14.924 -20.956 26.651 1.00 42.72 192 LEU A CA 1
ATOM 1367 C C . LEU A 1 192 ? -15.233 -22.440 26.820 1.00 42.72 192 LEU A C 1
ATOM 1369 O O . LEU A 1 192 ? -15.767 -23.036 25.875 1.00 42.72 192 LEU A O 1
ATOM 1373 N N . PRO A 1 193 ? -14.831 -23.059 27.943 1.00 43.91 193 PRO A N 1
ATOM 1374 C CA . PRO A 1 193 ? -15.227 -24.424 28.208 1.00 43.91 193 PRO A CA 1
ATOM 1375 C C . PRO A 1 193 ? -16.733 -24.467 27.998 1.00 43.91 193 PRO A C 1
ATOM 1377 O O . PRO A 1 193 ? -17.452 -23.594 28.497 1.00 43.91 193 PRO A O 1
ATOM 1380 N N . VAL A 1 194 ? -17.191 -25.426 27.191 1.00 53.25 194 VAL A N 1
ATOM 1381 C CA . VAL A 1 194 ? -18.597 -25.803 27.157 1.00 53.25 194 VAL A CA 1
ATOM 1382 C C . VAL A 1 194 ? -18.940 -26.037 28.615 1.00 53.25 194 VAL A C 1
ATOM 1384 O O . VAL A 1 194 ? -18.528 -27.031 29.206 1.00 53.25 194 VAL A O 1
ATOM 1387 N N . ARG A 1 195 ? -19.600 -25.057 29.233 1.00 51.97 195 ARG A N 1
ATOM 1388 C CA . ARG A 1 195 ? -20.212 -25.222 30.534 1.00 51.97 195 ARG A CA 1
ATOM 1389 C C . ARG A 1 195 ? -21.345 -26.177 30.217 1.00 51.97 195 ARG A C 1
ATOM 1391 O O . ARG A 1 195 ? -22.413 -25.745 29.794 1.00 51.97 195 ARG A O 1
ATOM 1398 N N . THR A 1 196 ? -21.039 -27.473 30.251 1.00 57.59 196 THR A N 1
ATOM 1399 C CA . THR A 1 196 ? -22.028 -28.537 30.278 1.00 57.59 196 THR A CA 1
ATOM 1400 C C . THR A 1 196 ? -22.889 -28.177 31.464 1.00 57.59 196 THR A C 1
ATOM 1402 O O . THR A 1 196 ? -22.458 -28.312 32.609 1.00 57.59 196 THR A O 1
ATOM 1405 N N . ALA A 1 197 ? -24.018 -27.538 31.167 1.00 56.84 197 ALA A N 1
ATOM 1406 C CA . ALA A 1 197 ? -24.997 -27.182 32.158 1.00 56.84 197 ALA A CA 1
ATOM 1407 C C . ALA A 1 197 ? -25.286 -28.457 32.935 1.00 56.84 197 ALA A C 1
ATOM 1409 O O . ALA A 1 197 ? -25.529 -29.512 32.343 1.00 56.84 197 ALA A O 1
ATOM 1410 N N . ASP A 1 198 ? -25.153 -28.326 34.247 1.00 52.72 198 ASP A N 1
ATOM 1411 C CA . ASP A 1 198 ? -25.487 -29.333 35.221 1.00 52.72 198 ASP A CA 1
ATOM 1412 C C . ASP A 1 198 ? -26.722 -30.111 34.785 1.00 52.72 198 ASP A C 1
ATOM 1414 O O . ASP A 1 198 ? -27.791 -29.549 34.528 1.00 52.72 198 ASP A O 1
ATOM 1418 N N . ALA A 1 199 ? -26.577 -31.431 34.792 1.00 55.59 199 ALA A N 1
ATOM 1419 C CA . ALA A 1 199 ? -27.681 -32.357 34.930 1.00 55.59 199 ALA A CA 1
ATOM 1420 C C . ALA A 1 199 ? -28.302 -32.209 36.337 1.00 55.59 199 ALA A C 1
ATOM 1422 O O . ALA A 1 199 ? -28.365 -33.159 37.110 1.00 55.59 199 ALA A O 1
ATOM 1423 N N . ALA A 1 200 ? -28.773 -31.010 36.683 1.00 58.44 200 ALA A N 1
ATOM 1424 C CA . ALA A 1 200 ? -29.660 -30.755 37.809 1.00 58.44 200 ALA A CA 1
ATOM 1425 C C . ALA A 1 200 ? -31.100 -30.951 37.315 1.00 58.44 200 ALA A C 1
ATOM 1427 O O . ALA A 1 200 ? -31.870 -30.015 37.119 1.00 58.44 200 ALA A O 1
ATOM 1428 N N . GLY A 1 201 ? -31.423 -32.210 37.033 1.00 55.91 201 GLY A N 1
ATOM 1429 C CA . GLY A 1 201 ? -32.688 -32.623 36.440 1.00 55.91 201 GLY A CA 1
ATOM 1430 C C . GLY A 1 201 ? -33.064 -34.046 36.827 1.00 55.91 201 GLY A C 1
ATOM 1431 O O . GLY A 1 201 ? -33.507 -34.810 35.981 1.00 55.91 201 GLY A O 1
ATOM 1432 N N . ARG A 1 202 ? -32.866 -34.422 38.094 1.00 55.94 202 ARG A N 1
ATOM 1433 C CA . ARG A 1 202 ? -33.555 -35.566 38.703 1.00 55.94 202 ARG A CA 1
ATOM 1434 C C . ARG A 1 202 ? -34.194 -35.114 40.007 1.00 55.94 202 ARG A C 1
ATOM 1436 O O . ARG A 1 202 ? -33.587 -35.150 41.068 1.00 55.94 202 ARG A O 1
ATOM 1443 N N . ARG A 1 203 ? -35.427 -34.628 39.868 1.00 62.16 203 ARG A N 1
ATOM 1444 C CA . ARG A 1 203 ? -36.443 -34.739 40.912 1.00 62.16 203 ARG A CA 1
ATOM 1445 C C . ARG A 1 203 ? -36.944 -36.180 40.864 1.00 62.16 203 ARG A C 1
ATOM 1447 O O . ARG A 1 203 ? -37.337 -36.601 39.782 1.00 62.16 203 ARG A O 1
ATOM 1454 N N . HIS A 1 204 ? -36.884 -36.887 41.984 1.00 57.44 204 HIS A N 1
ATOM 1455 C CA . HIS A 1 204 ? -37.942 -37.730 42.545 1.00 57.44 204 HIS A CA 1
ATOM 1456 C C . HIS A 1 204 ? -37.544 -38.071 43.976 1.00 57.44 204 HIS A C 1
ATOM 1458 O O . HIS A 1 204 ? -36.384 -38.500 44.162 1.00 57.44 204 HIS A O 1
#